Protein AF-0000000082406657 (afdb_homodimer)

pLDDT: mean 94.99, std 8.15, range [42.69, 98.94]

Foldseek 3Di:
DPDDDLLRLLLQLLLFCCQQPFLVRDAPVSSCVRSVHDPPCVCVSCVVHSLRSLLSSLVVLLVVLVVQLLVQLVPHALLSSLVSNLVVLVCVCVVVLLRGARSLVSQLVCCVPHVPSNVSSVVSLVSQLVSQLVSLVVVQFDSVLSNVLSVLSSVQQRVLSVVCSVVSHNVSSVVSSVVSSVVSPDVPGND/DPDDDLLRLLLQLLLFCCQQPFLVRDAPVSSCVRSVHDDPCVCVSCVVHSLRSLLSSLVVLLVVLVVQLLVQLVPHALLSSLVSNLVVLVCVCVVVLLRGARSLVSQLVCCVPHVPSNVSSVVSLVVQLVSQLVSVVVVPFDSVLSSVLSVLSSVQQNVLSVVCSVVSHNVSSVVSSVVSSVVSPDVPGND

Sequence (382 aa):
MAELSSRDRMIRSAVELISRNGVDATSFSDVIKHSGAPRGSIYHHFPGGKTELMVEAVRAAGAIITRRISSAAATGSTADVIEAVGDIWRLNLTRSDFAIGCPVIAGGLARASEPEVAEVSAEVMLGWQKLIESQLETAGYPAVQAKSMANLTITSVEGAVAVCQTTRSIEPLEQVIASLQGLSRSEAWSRMAELSSRDRMIRSAVELISRNGVDATSFSDVIKHSGAPRGSIYHHFPGGKTELMVEAVRAAGAIITRRISSAAATGSTADVIEAVGDIWRLNLTRSDFAIGCPVIAGGLARASEPEVAEVSAEVMLGWQKLIESQLETAGYPAVQAKSMANLTITSVEGAVAVCQTTRSIEPLEQVIASLQGLSRSEAWSR

Organism: Rhodococcus erythropolis (NCBI:txid1833)

Radius of gyration: 21.03 Å; Cα contacts (8 Å, |Δi|>4): 594; chains: 2; bounding box: 66×55×40 Å

Secondary structure (DSSP, 8-state):
--PPPHHHHHHHHHHHHHHHH-STT--HHHHHHHHTPPTTHHHHH-TT-HHHHHHHHHHHHHHHHHHHHHHHHHHS-HHHHHHHHHHHHHHHHHHTTS----HHHHHHTTTTT-HHHHHHHHHHHHHHHHHHHHHHHHTT--HHHHHHHHHHHHHHHHHHHHHHHHHT-SHHHHHHHHHHHHHHHSHHHH-/--PPPHHHHHHHHHHHHHHHH-STT--HHHHHHHHTPPTTHHHHH-TT-HHHHHHHHHHHHHHHHHHHHHHHHHHS-HHHHHHHHHHHHHHHHHHTTS----HHHHHHTTTTT-HHHHHHHHHHHHHHHHHHHHHHHHTT--HHHHHHHHHHHHHHHHHHHHHHHHHT-SHHHHHHHHHHHHHHHSHHHH-

Solvent-accessible surface area (backbone atoms only — not comparable to full-atom values): 18969 Å² total; per-residue (Å²): 124,83,75,73,50,66,63,53,37,36,34,52,30,39,32,54,41,22,16,50,59,23,47,85,70,49,48,71,67,55,26,36,66,67,41,65,44,63,85,74,49,62,55,72,72,26,75,74,37,68,62,48,47,49,36,50,15,34,50,53,53,42,48,56,53,47,49,49,43,50,58,28,47,75,77,45,50,72,49,43,25,51,48,47,56,46,52,54,48,53,50,50,27,61,75,48,73,32,51,45,54,57,37,38,60,27,27,10,70,29,35,93,85,35,49,68,31,7,52,51,22,24,51,44,54,52,47,51,37,50,52,45,19,50,51,34,37,74,74,59,21,52,66,71,44,14,48,45,50,22,47,43,51,54,18,25,50,54,11,11,49,54,49,16,34,27,58,65,40,67,58,53,40,54,44,41,48,51,50,52,38,52,47,68,71,32,63,80,47,56,104,126,84,75,72,50,67,62,52,36,35,34,54,30,38,32,54,42,21,17,50,58,23,48,87,70,49,48,70,67,55,26,36,66,68,40,66,45,64,85,73,48,63,54,72,72,26,74,74,37,69,63,47,46,49,36,50,14,33,51,53,54,42,48,55,53,48,48,49,44,49,57,28,48,74,77,44,51,72,50,42,26,52,48,48,56,46,51,53,50,53,49,51,27,61,76,49,72,33,50,46,54,58,38,39,59,28,27,11,71,28,36,92,84,34,50,68,31,8,50,51,22,24,52,46,54,52,47,52,35,50,52,45,18,53,49,35,36,74,72,60,22,50,68,71,44,14,48,43,51,22,47,42,51,54,17,25,50,54,11,11,49,53,48,16,34,25,58,66,41,68,58,53,41,53,44,41,49,51,50,52,40,53,47,68,73,31,63,82,48,56,103

Nearest PDB structures (foldseek):
  1sgm-assembly1_B  TM=8.520E-01  e=4.884E-08  Bacillus subtilis
  3on4-assembly2_H  TM=8.755E-01  e=5.634E-06  Legionella pneumophila subsp. pneumophila str. Philadelphia 1
  3e7q-assembly1_A  TM=6.936E-01  e=7.877E-05  Pseudomonas aeruginosa
  3ppb-assembly1_B  TM=5.981E-01  e=3.655E-04  Shewanella loihica PV-4
  5e57-assembly1_C-3  TM=5.012E-01  e=1.779E-03  Mycolicibacterium smegmatis MC2 155

InterPro domains:
  IPR001647 DNA-binding HTH domain, TetR-type [PF00440] (11-56)
  IPR001647 DNA-binding HTH domain, TetR-type [PS50977] (4-64)
  IPR009057 Homedomain-like superfamily [SSF46689] (6-70)
  IPR036271 Tetracyclin repressor-like, C-terminal domain superfamily [SSF48498] (77-180)
  IPR054156 Transcriptional regulator LmrA/YxaF-like, C-terminal domain [PF21993] (79-177)

Structure (mmCIF, N/CA/C/O backbone):
data_AF-0000000082406657-model_v1
#
loop_
_entity.id
_entity.type
_entity.pdbx_description
1 polymer 'TetR family transcriptional regulator'
#
loop_
_atom_site.group_PDB
_atom_site.id
_atom_site.type_symbol
_atom_site.label_atom_id
_atom_site.label_alt_id
_atom_site.label_comp_id
_atom_site.label_asym_id
_atom_site.label_entity_id
_atom_site.label_seq_id
_atom_site.pdbx_PDB_ins_code
_atom_site.Cartn_x
_atom_site.Cartn_y
_atom_site.Cartn_z
_atom_site.occupancy
_atom_site.B_iso_or_equiv
_atom_site.auth_seq_id
_atom_site.auth_comp_id
_atom_site.auth_asym_id
_atom_site.auth_atom_id
_atom_site.pdbx_PDB_model_num
ATOM 1 N N . MET A 1 1 ? 33.875 1.024 13.586 1 42.69 1 MET A N 1
ATOM 2 C CA . MET A 1 1 ? 32.938 1.203 12.508 1 42.69 1 MET A CA 1
ATOM 3 C C . MET A 1 1 ? 32.719 2.682 12.188 1 42.69 1 MET A C 1
ATOM 5 O O . MET A 1 1 ? 32.531 3.494 13.094 1 42.69 1 MET A O 1
ATOM 9 N N . ALA A 1 2 ? 33.281 3.191 11.227 1 57.72 2 ALA A N 1
ATOM 10 C CA . ALA A 1 2 ? 33.344 4.625 10.953 1 57.72 2 ALA A CA 1
ATOM 11 C C . ALA A 1 2 ? 32 5.293 11.211 1 57.72 2 ALA A C 1
ATOM 13 O O . ALA A 1 2 ? 30.953 4.723 10.914 1 57.72 2 ALA A O 1
ATOM 14 N N . GLU A 1 3 ? 32 6.16 12.164 1 79.88 3 GLU A N 1
ATOM 15 C CA . GLU A 1 3 ? 30.812 6.918 12.523 1 79.88 3 GLU A CA 1
ATOM 16 C C . GLU A 1 3 ? 30.156 7.531 11.289 1 79.88 3 GLU A C 1
ATOM 18 O O . GLU A 1 3 ? 30.844 8.008 10.383 1 79.88 3 GLU A O 1
ATOM 23 N N . LEU A 1 4 ? 28.875 7.297 11.102 1 83 4 LEU A N 1
ATOM 24 C CA . LEU A 1 4 ? 28.156 7.895 9.977 1 83 4 LEU A CA 1
ATOM 25 C C . LEU A 1 4 ? 28.312 9.414 9.984 1 83 4 LEU A C 1
ATOM 27 O O . LEU A 1 4 ? 28.312 10.039 11.047 1 83 4 LEU A O 1
ATOM 31 N N . SER A 1 5 ? 28.594 9.969 8.852 1 90 5 SER A N 1
ATOM 32 C CA . SER A 1 5 ? 28.594 11.43 8.742 1 90 5 SER A CA 1
ATOM 33 C C . SER A 1 5 ? 27.25 12.016 9.148 1 90 5 SER A C 1
ATOM 35 O O . SER A 1 5 ? 26.234 11.312 9.188 1 90 5 SER A O 1
ATOM 37 N N . SER A 1 6 ? 27.219 13.297 9.516 1 91.19 6 SER A N 1
ATOM 38 C CA . SER A 1 6 ? 25.984 13.984 9.852 1 91.19 6 SER A CA 1
ATOM 39 C C . SER A 1 6 ? 24.969 13.891 8.711 1 91.19 6 SER A C 1
ATOM 41 O O . SER A 1 6 ? 23.781 13.68 8.945 1 91.19 6 SER A O 1
ATOM 43 N N . ARG A 1 7 ? 25.469 14 7.551 1 95.06 7 ARG A N 1
ATOM 44 C CA . ARG A 1 7 ? 24.609 13.914 6.375 1 95.06 7 ARG A CA 1
ATOM 45 C C . ARG A 1 7 ? 23.969 12.531 6.273 1 95.06 7 ARG A C 1
ATOM 47 O O . ARG A 1 7 ? 22.75 12.43 6.039 1 95.06 7 ARG A O 1
ATOM 54 N N . ASP A 1 8 ? 24.734 11.516 6.504 1 95.62 8 ASP A N 1
ATOM 55 C CA . ASP A 1 8 ? 24.234 10.148 6.402 1 95.62 8 ASP A CA 1
ATOM 56 C C . ASP A 1 8 ? 23.25 9.844 7.527 1 95.62 8 ASP A C 1
ATOM 58 O O . ASP A 1 8 ? 22.266 9.133 7.32 1 95.62 8 ASP A O 1
ATOM 62 N N . ARG A 1 9 ? 23.5 10.352 8.656 1 95.88 9 ARG A N 1
ATOM 63 C CA . ARG A 1 9 ? 22.578 10.172 9.773 1 95.88 9 ARG A CA 1
ATOM 64 C C . ARG A 1 9 ? 21.219 10.812 9.477 1 95.88 9 ARG A C 1
ATOM 66 O O . ARG A 1 9 ? 20.188 10.25 9.812 1 95.88 9 ARG A O 1
ATOM 73 N N . MET A 1 10 ? 21.297 11.969 8.844 1 97.38 10 MET A N 1
ATOM 74 C CA . MET A 1 10 ? 20.062 12.656 8.492 1 97.38 10 MET A CA 1
ATOM 75 C C . MET A 1 10 ? 19.281 11.875 7.43 1 97.38 10 MET A C 1
ATOM 77 O O . MET A 1 10 ? 18.062 11.766 7.508 1 97.38 10 MET A O 1
ATOM 81 N N . ILE A 1 11 ? 20.016 11.305 6.48 1 98.25 11 ILE A N 1
ATOM 82 C CA . ILE A 1 11 ? 19.359 10.516 5.434 1 98.25 11 ILE A CA 1
ATOM 83 C C . ILE A 1 11 ? 18.734 9.266 6.047 1 98.25 11 ILE A C 1
ATOM 85 O O . ILE A 1 11 ? 17.578 8.938 5.75 1 98.25 11 ILE A O 1
ATOM 89 N N . ARG A 1 12 ? 19.438 8.609 6.906 1 97.94 12 ARG A N 1
ATOM 90 C CA . ARG A 1 12 ? 18.906 7.422 7.574 1 97.94 12 ARG A CA 1
ATOM 91 C C . ARG A 1 12 ? 17.672 7.758 8.398 1 97.94 12 ARG A C 1
ATOM 93 O O . ARG A 1 12 ? 16.703 6.996 8.414 1 97.94 12 ARG A O 1
ATOM 100 N N . SER A 1 13 ? 17.75 8.859 9.117 1 98.25 13 SER A N 1
ATOM 101 C CA . SER A 1 13 ? 16.609 9.32 9.898 1 98.25 13 SER A CA 1
ATOM 102 C C . SER A 1 13 ? 15.414 9.633 9 1 98.25 13 SER A C 1
ATOM 104 O O . SER A 1 13 ? 14.273 9.289 9.336 1 98.25 13 SER A O 1
ATOM 106 N N . ALA A 1 14 ? 15.703 10.297 7.879 1 98.75 14 ALA A N 1
ATOM 107 C CA . ALA A 1 14 ? 14.633 10.625 6.934 1 98.75 14 ALA A CA 1
ATOM 108 C C . ALA A 1 14 ? 13.977 9.359 6.398 1 98.75 14 ALA A C 1
ATOM 110 O O . ALA A 1 14 ? 12.75 9.289 6.273 1 98.75 14 ALA A O 1
ATOM 111 N N . VAL A 1 15 ? 14.742 8.352 6.09 1 98.81 15 VAL A N 1
ATOM 112 C CA . VAL A 1 15 ? 14.219 7.078 5.613 1 98.81 15 VAL A CA 1
ATOM 113 C C . VAL A 1 15 ? 13.242 6.504 6.641 1 98.81 15 VAL A C 1
ATOM 115 O O . VAL A 1 15 ? 12.133 6.102 6.293 1 98.81 15 VAL A O 1
ATOM 118 N N . GLU A 1 16 ? 13.656 6.457 7.852 1 98.44 16 GLU A N 1
ATOM 119 C CA . GLU A 1 16 ? 12.805 5.902 8.898 1 98.44 16 GLU A CA 1
ATOM 120 C C . GLU A 1 16 ? 11.523 6.715 9.062 1 98.44 16 GLU A C 1
ATOM 122 O O . GLU A 1 16 ? 10.43 6.148 9.18 1 98.44 16 GLU A O 1
ATOM 127 N N . LEU A 1 17 ? 11.695 8.039 9.039 1 98.62 17 LEU A N 1
ATOM 128 C CA . LEU A 1 17 ? 10.555 8.914 9.289 1 98.62 17 LEU A CA 1
ATOM 129 C C . LEU A 1 17 ? 9.555 8.836 8.141 1 98.62 17 LEU A C 1
ATOM 131 O O . LEU A 1 17 ? 8.336 8.812 8.367 1 98.62 17 LEU A O 1
ATOM 135 N N . ILE A 1 18 ? 10.039 8.797 6.875 1 98.69 18 ILE A N 1
ATOM 136 C CA . ILE A 1 18 ? 9.086 8.742 5.77 1 98.69 18 ILE A CA 1
ATOM 137 C C . ILE A 1 18 ? 8.453 7.359 5.703 1 98.69 18 ILE A C 1
ATOM 139 O O . ILE A 1 18 ? 7.316 7.207 5.238 1 98.69 18 ILE A O 1
ATOM 143 N N . SER A 1 19 ? 9.102 6.301 6.184 1 98.56 19 S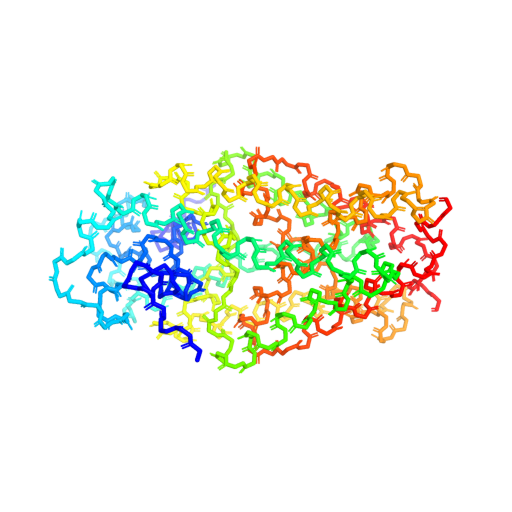ER A N 1
ATOM 144 C CA . SER A 1 19 ? 8.539 4.957 6.262 1 98.56 19 SER A CA 1
ATOM 145 C C . SER A 1 19 ? 7.395 4.898 7.266 1 98.56 19 SER A C 1
ATOM 147 O O . SER A 1 19 ? 6.461 4.105 7.105 1 98.56 19 SER A O 1
ATOM 149 N N . ARG A 1 20 ? 7.469 5.719 8.258 1 97.94 20 ARG A N 1
ATOM 150 C CA . ARG A 1 20 ? 6.5 5.707 9.352 1 97.94 20 ARG A CA 1
ATOM 151 C C . ARG A 1 20 ? 5.371 6.699 9.086 1 97.94 20 ARG A C 1
ATOM 153 O O . ARG A 1 20 ? 4.195 6.383 9.289 1 97.94 20 ARG A O 1
ATOM 160 N N . ASN A 1 21 ? 5.785 7.91 8.57 1 97.38 21 ASN A N 1
ATOM 161 C CA . ASN A 1 21 ? 4.852 9.031 8.594 1 97.38 21 ASN A CA 1
ATOM 162 C C . ASN A 1 21 ? 4.504 9.5 7.18 1 97.38 21 ASN A C 1
ATOM 164 O O . ASN A 1 21 ? 3.541 10.242 6.988 1 97.38 21 ASN A O 1
ATOM 168 N N . GLY A 1 22 ? 5.246 9 6.176 1 97.94 22 GLY A N 1
ATOM 169 C CA . GLY A 1 22 ? 5.113 9.539 4.832 1 97.94 22 GLY A CA 1
ATOM 170 C C . GLY A 1 22 ? 5.93 10.797 4.609 1 97.94 22 GLY A C 1
ATOM 171 O O . GLY A 1 22 ? 6.398 11.414 5.566 1 97.94 22 GLY A O 1
ATOM 172 N N . VAL A 1 23 ? 6.078 11.219 3.424 1 98.62 23 VAL A N 1
ATOM 173 C CA . VAL A 1 23 ? 6.934 12.328 3.018 1 98.62 23 VAL A CA 1
ATOM 174 C C . VAL A 1 23 ? 6.328 13.648 3.496 1 98.62 23 VAL A C 1
ATOM 176 O O . VAL A 1 23 ? 7.031 14.484 4.07 1 98.62 23 VAL A O 1
ATOM 179 N N . ASP A 1 24 ? 5.082 13.828 3.299 1 97.25 24 ASP A N 1
ATOM 180 C CA . ASP A 1 24 ? 4.43 15.102 3.609 1 97.25 24 ASP A CA 1
ATOM 181 C C . ASP A 1 24 ? 4.477 15.391 5.109 1 97.25 24 ASP A C 1
ATOM 183 O O . ASP A 1 24 ? 4.621 16.547 5.52 1 97.25 24 ASP A O 1
ATOM 187 N N . ALA A 1 25 ? 4.457 14.375 5.883 1 96.94 25 ALA A N 1
ATOM 188 C CA . ALA A 1 25 ? 4.379 14.539 7.332 1 96.94 25 ALA A CA 1
ATOM 189 C C . ALA A 1 25 ? 5.773 14.594 7.953 1 96.94 25 ALA A C 1
ATOM 191 O O . ALA A 1 25 ? 5.91 14.672 9.18 1 96.94 25 ALA A O 1
ATOM 192 N N . THR A 1 26 ? 6.812 14.539 7.199 1 98.12 26 THR A N 1
ATOM 193 C CA . THR A 1 26 ? 8.18 14.57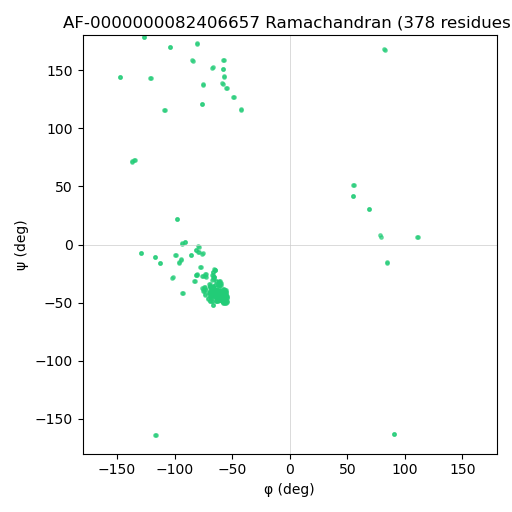 7.695 1 98.12 26 THR A CA 1
ATOM 194 C C . THR A 1 26 ? 8.852 15.898 7.355 1 98.12 26 THR A C 1
ATOM 196 O O . THR A 1 26 ? 9.047 16.219 6.18 1 98.12 26 THR A O 1
ATOM 199 N N . SER A 1 27 ? 9.219 16.688 8.375 1 96.88 27 SER A N 1
ATOM 200 C CA . SER A 1 27 ? 9.852 17.984 8.188 1 96.88 27 SER A CA 1
ATOM 201 C C . SER A 1 27 ? 11.344 17.922 8.477 1 96.88 27 SER A C 1
ATOM 203 O O . SER A 1 27 ? 11.836 16.922 9.016 1 96.88 27 SER A O 1
ATOM 205 N N . PHE A 1 28 ? 12.016 19.016 8.125 1 96.25 28 PHE A N 1
ATOM 206 C CA . PHE A 1 28 ? 13.422 19.156 8.492 1 96.25 28 PHE A CA 1
ATOM 207 C C . PHE A 1 28 ? 13.594 19.094 10 1 96.25 28 PHE A C 1
ATOM 209 O O . PHE A 1 28 ? 14.523 18.438 10.492 1 96.25 28 PHE A O 1
ATOM 216 N N . SER A 1 29 ? 12.719 19.75 10.68 1 95.62 29 SER A N 1
ATOM 217 C CA . SER A 1 29 ? 12.781 19.75 12.141 1 95.62 29 SER A CA 1
ATOM 218 C C . SER A 1 29 ? 12.648 18.328 12.695 1 95.62 29 SER A C 1
ATOM 220 O O . SER A 1 29 ? 13.344 17.969 13.648 1 95.62 29 SER A O 1
ATOM 222 N N . ASP A 1 30 ? 11.781 17.516 12.125 1 97.06 30 ASP A N 1
ATOM 223 C CA . ASP A 1 30 ? 11.617 16.125 12.539 1 97.06 30 ASP A CA 1
ATOM 224 C C . ASP A 1 30 ? 12.914 15.344 12.359 1 97.06 30 ASP A C 1
ATOM 226 O O . ASP A 1 30 ? 13.312 14.578 13.234 1 97.06 30 ASP A O 1
ATOM 230 N N . VAL A 1 31 ? 13.555 15.555 11.195 1 98 31 VAL A N 1
ATOM 231 C CA . VAL A 1 31 ? 14.766 14.812 10.859 1 98 31 VAL A CA 1
ATOM 232 C C . VAL A 1 31 ? 15.906 15.234 11.781 1 98 31 VAL A C 1
ATOM 234 O O . VAL A 1 31 ? 16.672 14.391 12.25 1 98 31 VAL A O 1
ATOM 237 N N . ILE A 1 32 ? 15.961 16.484 12.055 1 95.62 32 ILE A N 1
ATOM 238 C CA . ILE A 1 32 ? 17 16.984 12.945 1 95.62 32 ILE A CA 1
ATOM 239 C C . ILE A 1 32 ? 16.812 16.391 14.336 1 95.62 32 ILE A C 1
ATOM 241 O O . ILE A 1 32 ? 17.766 15.883 14.93 1 95.62 32 ILE A O 1
ATOM 245 N N . LYS A 1 33 ? 15.633 16.453 14.812 1 96.19 33 LYS A N 1
ATOM 246 C CA . LYS A 1 33 ? 15.328 15.922 16.141 1 96.19 33 LYS A CA 1
ATOM 247 C C . LYS A 1 33 ? 15.617 14.422 16.203 1 96.19 33 LYS A C 1
ATOM 249 O O . LYS A 1 33 ? 16.219 13.938 17.156 1 96.19 33 LYS A O 1
ATOM 254 N N . HIS A 1 34 ? 15.289 13.75 15.188 1 97.06 34 HIS A N 1
ATOM 255 C CA . HIS A 1 34 ? 15.414 12.297 15.156 1 97.06 34 HIS A CA 1
ATOM 256 C C . HIS A 1 34 ? 16.875 11.875 14.977 1 97.06 34 HIS A C 1
ATOM 258 O O . HIS A 1 34 ? 17.297 10.883 15.555 1 97.06 34 HIS A O 1
ATOM 264 N N . SER A 1 35 ? 17.609 12.609 14.172 1 95.94 35 SER A N 1
ATOM 265 C CA . SER A 1 35 ? 18.969 12.219 13.812 1 95.94 35 SER A CA 1
ATOM 266 C C . SER A 1 35 ? 19.953 12.609 14.898 1 95.94 35 SER A C 1
ATOM 268 O O . SER A 1 35 ? 21.078 12.109 14.93 1 95.94 35 SER A O 1
ATOM 270 N N . GLY A 1 36 ? 19.625 13.609 15.641 1 93.75 36 GLY A N 1
ATOM 271 C CA . GLY A 1 36 ? 20.562 14.156 16.609 1 93.75 36 GLY A CA 1
ATOM 272 C C . GLY A 1 36 ? 21.609 15.055 15.992 1 93.75 36 GLY A C 1
ATOM 273 O O . GLY A 1 36 ? 22.609 15.391 16.641 1 93.75 36 GLY A O 1
ATOM 274 N N . ALA A 1 37 ? 21.5 15.367 14.805 1 90.44 37 ALA A N 1
ATOM 275 C CA . ALA A 1 37 ? 22.422 16.281 14.133 1 90.44 37 ALA A CA 1
ATOM 276 C C . ALA A 1 37 ? 22.281 17.703 14.695 1 90.44 37 ALA A C 1
ATOM 278 O O . ALA A 1 37 ? 21.25 18.062 15.25 1 90.44 37 ALA A O 1
ATOM 279 N N . PRO A 1 38 ? 23.422 18.438 14.594 1 87.81 38 PRO A N 1
ATOM 280 C CA . PRO A 1 38 ? 23.328 19.812 15.07 1 87.81 38 PRO A CA 1
ATOM 281 C C . PRO A 1 38 ? 22.234 20.609 14.375 1 87.81 38 PRO A C 1
ATOM 283 O O . PRO A 1 38 ? 22.016 20.453 13.172 1 87.81 38 PRO A O 1
ATOM 286 N N . ARG A 1 39 ? 21.703 21.422 15.234 1 85.12 39 ARG A N 1
ATOM 287 C CA . ARG A 1 39 ? 20.641 22.281 14.719 1 85.12 39 ARG A CA 1
ATOM 288 C C . ARG A 1 39 ? 21.141 23.125 13.555 1 85.12 39 ARG A C 1
ATOM 290 O O . ARG A 1 39 ? 22.234 23.688 13.609 1 85.12 39 ARG A O 1
ATOM 297 N N . GLY A 1 40 ? 20.531 23.328 12.57 1 85 40 GLY A N 1
ATOM 298 C CA . GLY A 1 40 ? 20.844 24.172 11.422 1 85 40 GLY A CA 1
ATOM 299 C C . GLY A 1 40 ? 21.719 23.484 10.398 1 85 40 GLY A C 1
ATOM 300 O O . GLY A 1 40 ? 21.844 23.953 9.266 1 85 40 GLY A O 1
ATOM 301 N N . SER A 1 41 ? 22.312 22.438 10.727 1 89 41 SER A N 1
ATOM 302 C CA . SER A 1 41 ? 23.266 21.766 9.836 1 89 41 SER A CA 1
ATOM 303 C C . SER A 1 41 ? 22.547 21.203 8.609 1 89 41 SER A C 1
ATOM 305 O O . SER A 1 41 ? 23.172 21.031 7.559 1 89 41 SER A O 1
ATOM 307 N N . ILE A 1 42 ? 21.266 20.953 8.711 1 90.88 42 ILE A N 1
ATOM 308 C CA . ILE A 1 42 ? 20.516 20.281 7.648 1 90.88 42 ILE A CA 1
ATOM 309 C C . ILE A 1 42 ? 20.469 21.172 6.41 1 90.88 42 ILE A C 1
ATOM 311 O O . ILE A 1 42 ? 20.516 20.688 5.281 1 90.88 42 ILE A O 1
ATOM 315 N N . TYR A 1 43 ? 20.547 22.5 6.594 1 90.56 43 TYR A N 1
ATOM 316 C CA . TYR A 1 43 ? 20.484 23.438 5.477 1 90.56 43 TYR A CA 1
ATOM 317 C C . TYR A 1 43 ? 21.812 23.453 4.711 1 90.56 43 TYR A C 1
ATOM 319 O O . TYR A 1 43 ? 21.844 23.766 3.518 1 90.56 43 TYR A O 1
ATOM 327 N N . HIS A 1 44 ? 22.812 23.125 5.441 1 93.88 44 HIS A N 1
ATOM 328 C CA . HIS A 1 44 ? 24.125 23.016 4.805 1 93.88 44 HIS A CA 1
ATOM 329 C C . HIS A 1 44 ? 24.219 21.734 3.977 1 93.88 44 HIS A C 1
ATOM 331 O O . HIS A 1 44 ? 24.734 21.766 2.855 1 93.88 44 HIS A O 1
ATOM 337 N N . HIS A 1 45 ? 23.703 20.734 4.488 1 95.75 45 HIS A N 1
ATOM 338 C CA . HIS A 1 45 ? 23.828 19.422 3.852 1 95.75 45 HIS A CA 1
ATOM 339 C C . HIS A 1 45 ? 22.828 19.266 2.711 1 95.75 45 HIS A C 1
ATOM 341 O O . HIS A 1 45 ? 23.062 18.516 1.768 1 95.75 45 HIS A O 1
ATOM 347 N N . PHE A 1 46 ? 21.703 20 2.775 1 97.75 46 PHE A N 1
ATOM 348 C CA . PHE A 1 46 ? 20.641 19.922 1.78 1 97.75 46 PHE A CA 1
ATOM 349 C C . PHE A 1 46 ? 20.172 21.312 1.37 1 97.75 46 PHE A C 1
ATOM 351 O O . PHE A 1 46 ? 19.047 21.688 1.652 1 97.75 46 PHE A O 1
ATOM 358 N N . PRO A 1 47 ? 21.031 21.953 0.618 1 96.44 47 PRO A N 1
ATOM 359 C CA . PRO A 1 47 ? 20.703 23.312 0.213 1 96.44 47 PRO A CA 1
ATOM 360 C C . PRO A 1 47 ? 19.469 23.391 -0.695 1 96.44 47 PRO A C 1
ATOM 362 O O . PRO A 1 47 ? 18.828 24.438 -0.786 1 96.44 47 PRO A O 1
ATOM 365 N N . GLY A 1 48 ? 19.141 22.25 -1.351 1 96.75 48 GLY A N 1
ATOM 366 C CA . GLY A 1 48 ? 17.969 22.188 -2.197 1 96.75 48 GLY A CA 1
ATOM 367 C C . GLY A 1 48 ? 16.672 22 -1.413 1 96.75 48 GLY A C 1
ATOM 368 O O . GLY A 1 48 ? 15.594 21.922 -1.998 1 96.75 48 GLY A O 1
ATOM 369 N N . GLY A 1 49 ? 16.828 21.891 -0.063 1 96.56 49 GLY A N 1
ATOM 370 C CA . GLY A 1 49 ? 15.648 21.875 0.788 1 96.56 49 GLY A CA 1
ATOM 371 C C . GLY A 1 49 ? 15.117 20.469 1.033 1 96.56 49 GLY A C 1
ATOM 372 O O . GLY A 1 49 ? 15.836 19.484 0.851 1 96.56 49 GLY A O 1
ATOM 373 N N . LYS A 1 50 ? 13.883 20.438 1.491 1 97.31 50 LYS A N 1
ATOM 374 C CA . LYS A 1 50 ? 13.211 19.188 1.853 1 97.31 50 LYS A CA 1
ATOM 375 C C . LYS A 1 50 ? 13.203 18.203 0.684 1 97.31 50 LYS A C 1
ATOM 377 O O . LYS A 1 50 ? 13.43 17.016 0.869 1 97.31 50 LYS A O 1
ATOM 382 N N . THR A 1 51 ? 12.922 18.703 -0.533 1 98.44 51 THR A N 1
ATOM 383 C CA . THR A 1 51 ? 12.859 17.844 -1.713 1 98.44 51 THR A CA 1
ATOM 384 C C . THR A 1 51 ? 14.172 17.078 -1.891 1 98.44 51 THR A C 1
ATOM 386 O O . THR A 1 51 ? 14.156 15.867 -2.096 1 98.44 51 THR A O 1
ATOM 389 N N . GLU A 1 52 ? 15.219 17.766 -1.793 1 98.69 52 GLU A N 1
ATOM 390 C CA . GLU A 1 52 ? 16.531 17.125 -1.946 1 98.69 52 GLU A CA 1
ATOM 391 C C . GLU A 1 52 ? 16.734 16.047 -0.9 1 98.69 52 GLU A C 1
ATOM 393 O O . GLU A 1 52 ? 17.203 14.945 -1.223 1 98.69 52 GLU A O 1
ATOM 398 N N . LEU A 1 53 ? 16.453 16.344 0.349 1 98.56 53 LEU A N 1
ATOM 399 C CA . LEU A 1 53 ? 16.594 15.359 1.424 1 98.56 53 LEU A CA 1
ATOM 400 C C . LEU A 1 53 ? 15.719 14.141 1.174 1 98.56 53 LEU A C 1
ATOM 402 O O . LEU A 1 53 ? 16.172 13.008 1.319 1 98.56 53 LEU A O 1
ATOM 406 N N . MET A 1 54 ? 14.492 14.344 0.767 1 98.88 54 MET A N 1
ATOM 407 C CA . MET A 1 54 ? 13.547 13.25 0.544 1 98.88 54 MET A CA 1
ATOM 408 C C . MET A 1 54 ? 13.977 12.398 -0.647 1 98.88 54 MET A C 1
ATOM 410 O O . MET A 1 54 ? 13.852 11.18 -0.619 1 98.88 54 MET A O 1
ATOM 414 N N . VAL A 1 55 ? 14.414 13.047 -1.671 1 98.88 55 VAL A N 1
ATOM 415 C CA . VAL A 1 55 ? 14.938 12.328 -2.826 1 98.88 55 VAL A CA 1
ATOM 416 C C . VAL A 1 55 ? 16.078 11.414 -2.393 1 98.88 55 VAL A C 1
ATOM 418 O O . VAL A 1 55 ? 16.109 10.227 -2.732 1 98.88 55 VAL A O 1
ATOM 421 N N . GLU A 1 56 ? 16.969 11.938 -1.635 1 98.81 56 GLU A N 1
ATOM 422 C CA . GLU A 1 56 ? 18.109 11.156 -1.17 1 98.81 56 GLU A CA 1
ATOM 423 C C . GLU A 1 56 ? 17.672 10.016 -0.257 1 98.81 56 GLU A C 1
ATOM 425 O O . GLU A 1 56 ? 18.25 8.922 -0.29 1 98.81 56 GLU A O 1
ATOM 430 N N . ALA A 1 57 ? 16.734 10.281 0.551 1 98.88 57 ALA A N 1
ATOM 431 C CA . ALA A 1 57 ? 16.203 9.25 1.44 1 98.88 57 ALA A CA 1
ATOM 432 C C . ALA A 1 57 ? 15.594 8.094 0.646 1 98.88 57 ALA A C 1
ATOM 434 O O . ALA A 1 57 ? 15.891 6.926 0.913 1 98.88 57 ALA A O 1
ATOM 435 N N . VAL A 1 58 ? 14.797 8.414 -0.374 1 98.94 58 VAL A N 1
ATOM 436 C CA . VAL A 1 58 ? 14.156 7.395 -1.198 1 98.94 58 VAL A CA 1
ATOM 437 C C . VAL A 1 58 ? 15.219 6.609 -1.967 1 98.94 58 VAL A C 1
ATOM 439 O O . VAL A 1 58 ? 15.164 5.379 -2.035 1 98.94 58 VAL A O 1
ATOM 442 N N . ARG A 1 59 ? 16.188 7.312 -2.496 1 98.88 59 ARG A N 1
ATOM 443 C CA . ARG A 1 59 ? 17.266 6.648 -3.223 1 98.88 59 ARG A CA 1
ATOM 444 C C . ARG A 1 59 ? 18.031 5.707 -2.311 1 98.88 59 ARG A C 1
ATOM 446 O O . ARG A 1 59 ? 18.359 4.586 -2.701 1 98.88 59 ARG A O 1
ATOM 453 N N . ALA A 1 60 ? 18.344 6.191 -1.144 1 98.75 60 ALA A N 1
ATOM 454 C CA . ALA A 1 60 ? 19.109 5.387 -0.193 1 98.75 60 ALA A CA 1
ATOM 455 C C . ALA A 1 60 ? 18.344 4.137 0.211 1 98.75 60 ALA A C 1
ATOM 457 O O . ALA A 1 60 ? 18.891 3.033 0.229 1 98.75 60 ALA A O 1
ATOM 458 N N . ALA A 1 61 ? 17.094 4.293 0.516 1 98.56 61 ALA A N 1
ATOM 459 C CA . ALA A 1 61 ? 16.25 3.158 0.869 1 98.56 61 ALA A CA 1
ATOM 460 C C . ALA A 1 61 ? 16.125 2.18 -0.296 1 98.56 61 ALA A C 1
ATOM 462 O O . ALA A 1 61 ? 16.25 0.968 -0.113 1 98.56 61 ALA A O 1
ATOM 463 N N . GLY A 1 62 ? 15.852 2.734 -1.496 1 98.62 62 GLY A N 1
ATOM 464 C CA . GLY A 1 62 ? 15.766 1.911 -2.691 1 98.62 62 GLY A CA 1
ATOM 465 C C . GLY A 1 62 ? 17.031 1.119 -2.961 1 98.62 62 GLY A C 1
ATOM 466 O O . GLY A 1 62 ? 16.969 -0.042 -3.369 1 98.62 62 GLY A O 1
ATOM 467 N N . ALA A 1 63 ? 18.141 1.732 -2.705 1 98.25 63 ALA A N 1
ATOM 468 C CA . ALA A 1 63 ? 19.422 1.096 -2.957 1 98.25 63 ALA A CA 1
ATOM 469 C C . ALA A 1 63 ? 19.641 -0.101 -2.035 1 98.25 63 ALA A C 1
ATOM 471 O O . ALA A 1 63 ? 20.234 -1.102 -2.432 1 98.25 63 ALA A O 1
ATOM 472 N N . ILE A 1 64 ? 19.203 -0.025 -0.83 1 96.81 64 ILE A N 1
ATOM 473 C CA . ILE A 1 64 ? 19.312 -1.124 0.123 1 96.81 64 ILE A CA 1
ATOM 474 C C . ILE A 1 64 ? 18.531 -2.334 -0.389 1 96.81 64 ILE A C 1
ATOM 476 O O . ILE A 1 64 ? 19.062 -3.451 -0.412 1 96.81 64 ILE A O 1
ATOM 480 N N . ILE A 1 65 ? 17.344 -2.117 -0.815 1 97 65 ILE A N 1
ATOM 481 C CA . ILE A 1 65 ? 16.484 -3.188 -1.312 1 97 65 ILE A CA 1
ATOM 482 C C . ILE A 1 65 ? 17.047 -3.73 -2.623 1 97 65 ILE A C 1
ATOM 484 O O . ILE A 1 65 ? 17.109 -4.945 -2.82 1 97 65 ILE A O 1
ATOM 488 N N . THR A 1 66 ? 17.469 -2.816 -3.506 1 98.06 66 THR A N 1
ATOM 489 C CA . THR A 1 66 ? 18.078 -3.203 -4.773 1 98.06 66 THR A CA 1
ATOM 490 C C . THR A 1 66 ? 19.266 -4.133 -4.535 1 98.06 66 THR A C 1
ATOM 492 O O . THR A 1 66 ? 19.406 -5.164 -5.199 1 98.06 66 THR A O 1
ATOM 495 N N . ARG A 1 67 ? 20.078 -3.809 -3.592 1 97.44 67 ARG A N 1
ATOM 496 C CA . ARG A 1 67 ? 21.266 -4.605 -3.301 1 97.44 67 ARG A CA 1
ATOM 497 C C . ARG A 1 67 ? 20.891 -5.992 -2.795 1 97.44 67 ARG A C 1
ATOM 499 O O . ARG A 1 67 ? 21.516 -6.984 -3.156 1 97.44 67 ARG A O 1
ATOM 506 N N . ARG A 1 68 ? 19.906 -6.039 -1.979 1 96.12 68 ARG A N 1
ATOM 507 C CA . ARG A 1 68 ? 19.469 -7.324 -1.444 1 96.12 68 ARG A CA 1
ATOM 508 C C . ARG A 1 68 ? 18.938 -8.219 -2.553 1 96.12 68 ARG A C 1
ATOM 510 O O . ARG A 1 68 ? 19.25 -9.414 -2.607 1 96.12 68 ARG A O 1
ATOM 517 N N . ILE A 1 69 ? 18.109 -7.672 -3.475 1 96.06 69 ILE A N 1
ATOM 518 C CA . ILE A 1 69 ? 17.547 -8.414 -4.602 1 96.06 69 ILE A CA 1
ATOM 519 C C . ILE A 1 69 ? 18.672 -8.875 -5.52 1 96.06 69 ILE A C 1
ATOM 521 O O . ILE A 1 69 ? 18.734 -10.047 -5.898 1 96.06 69 ILE A O 1
ATOM 525 N N . SER A 1 70 ? 19.609 -7.945 -5.785 1 96.56 70 SER A N 1
ATOM 526 C CA . SER A 1 70 ? 20.703 -8.242 -6.703 1 96.56 70 SER A CA 1
ATOM 527 C C . SER A 1 70 ? 21.609 -9.344 -6.152 1 96.56 70 SER A C 1
ATOM 529 O O . SER A 1 70 ? 22.031 -10.234 -6.891 1 96.56 70 SER A O 1
ATOM 531 N N . SER A 1 71 ? 21.891 -9.25 -4.875 1 96.56 71 SER A N 1
ATOM 532 C CA . SER A 1 71 ? 22.75 -10.25 -4.242 1 96.56 71 SER A CA 1
ATOM 533 C C . SER A 1 71 ? 22.109 -11.633 -4.27 1 96.56 71 SER A C 1
ATOM 535 O O . SER A 1 71 ? 22.766 -12.625 -4.574 1 96.56 71 SER A O 1
ATOM 537 N N . ALA A 1 72 ? 20.844 -11.719 -3.979 1 95.38 72 ALA A N 1
ATOM 538 C CA . ALA A 1 72 ? 20.125 -12.984 -4.008 1 95.38 72 ALA A CA 1
ATOM 539 C C . ALA A 1 72 ? 20.031 -13.523 -5.43 1 95.38 72 ALA A C 1
ATOM 541 O O . ALA A 1 72 ? 20.125 -14.734 -5.652 1 95.38 72 ALA A O 1
ATOM 542 N N . ALA A 1 73 ? 19.844 -12.648 -6.406 1 92.38 73 ALA A N 1
ATOM 543 C CA . ALA A 1 73 ? 19.688 -13.031 -7.809 1 92.38 73 ALA A CA 1
ATOM 544 C C . ALA A 1 73 ? 21 -13.562 -8.383 1 92.38 73 ALA A C 1
ATOM 546 O O . ALA A 1 73 ? 20.984 -14.422 -9.266 1 92.38 73 ALA A O 1
ATOM 547 N N . ALA A 1 74 ? 22.109 -13.055 -7.957 1 90.88 74 ALA A N 1
ATOM 548 C CA . ALA A 1 74 ? 23.438 -13.406 -8.484 1 90.88 74 ALA A CA 1
ATOM 549 C C . ALA A 1 74 ? 23.781 -14.859 -8.172 1 90.88 74 ALA A C 1
ATOM 551 O O . ALA A 1 74 ? 24.453 -15.523 -8.961 1 90.88 74 ALA A O 1
ATOM 552 N N . THR A 1 75 ? 23.234 -15.375 -7.098 1 86.44 75 THR A N 1
ATOM 553 C CA . THR A 1 75 ? 23.734 -16.672 -6.668 1 86.44 75 THR A CA 1
ATOM 554 C C . THR A 1 75 ? 22.594 -17.656 -6.441 1 86.44 75 THR A C 1
ATOM 556 O O . THR A 1 75 ? 22.812 -18.828 -6.148 1 86.44 75 THR A O 1
ATOM 559 N N . GLY A 1 76 ? 21.422 -17.141 -6.512 1 90.25 76 GLY A N 1
ATOM 560 C CA . GLY A 1 76 ? 20.328 -18 -6.051 1 90.25 76 GLY A CA 1
ATOM 561 C C . GLY A 1 76 ? 19.219 -18.156 -7.078 1 90.25 76 GLY A C 1
ATOM 562 O O . GLY A 1 76 ? 19.328 -17.656 -8.203 1 90.25 76 GLY A O 1
ATOM 563 N N . SER A 1 77 ? 18.219 -18.938 -6.727 1 92.88 77 SER A N 1
ATOM 564 C CA . SER A 1 77 ? 17.016 -19.172 -7.516 1 92.88 77 SER A CA 1
ATOM 565 C C . SER A 1 77 ? 16.016 -18.031 -7.348 1 92.88 77 SER A C 1
ATOM 567 O O . SER A 1 77 ? 16.219 -17.125 -6.543 1 92.88 77 SER A O 1
ATOM 569 N N . THR A 1 78 ? 14.992 -18.125 -8.133 1 92.25 78 THR A N 1
ATOM 570 C CA . THR A 1 78 ? 13.883 -17.188 -7.969 1 92.25 78 THR A CA 1
ATOM 571 C C . THR A 1 78 ? 13.32 -17.266 -6.555 1 92.25 78 THR A C 1
ATOM 573 O O . THR A 1 78 ? 13 -16.234 -5.949 1 92.25 78 THR A O 1
ATOM 576 N N . ALA A 1 79 ? 13.234 -18.453 -6.012 1 94.38 79 ALA A N 1
ATOM 577 C CA . ALA A 1 79 ? 12.75 -18.641 -4.645 1 94.38 79 ALA A CA 1
ATOM 578 C C . ALA A 1 79 ? 13.656 -17.938 -3.639 1 94.38 79 ALA A C 1
ATOM 580 O O . ALA A 1 79 ? 13.18 -17.406 -2.637 1 94.38 79 ALA A O 1
ATOM 581 N N . ASP A 1 80 ? 14.93 -17.891 -3.896 1 95.5 80 ASP A N 1
ATOM 582 C CA . ASP A 1 80 ? 15.875 -17.219 -3.018 1 95.5 80 ASP A CA 1
ATOM 583 C C . ASP A 1 80 ? 15.672 -15.711 -3.043 1 95.5 80 ASP A C 1
ATOM 585 O O . ASP A 1 80 ? 15.797 -15.039 -2.014 1 95.5 80 ASP A O 1
ATOM 589 N N . VAL A 1 81 ? 15.406 -15.18 -4.211 1 95.5 81 VAL A N 1
ATOM 590 C CA . VAL A 1 81 ? 15.141 -13.75 -4.355 1 95.5 81 VAL A CA 1
ATOM 591 C C . VAL A 1 81 ? 13.891 -13.383 -3.561 1 95.5 81 VAL A C 1
ATOM 593 O O . VAL A 1 81 ? 13.891 -12.398 -2.816 1 95.5 81 VAL A O 1
ATOM 596 N N . ILE A 1 82 ? 12.828 -14.188 -3.684 1 96.38 82 ILE A N 1
ATOM 597 C CA . ILE A 1 82 ? 11.578 -13.977 -2.963 1 96.38 82 ILE A CA 1
ATOM 598 C C . ILE A 1 82 ? 11.836 -14.023 -1.459 1 96.38 82 ILE A C 1
ATOM 600 O O . ILE A 1 82 ? 11.352 -13.164 -0.714 1 96.38 82 ILE A O 1
ATOM 604 N N . GLU A 1 83 ? 12.641 -14.922 -1.014 1 96.94 83 GLU A N 1
ATOM 605 C CA . GLU A 1 83 ? 12.969 -15.055 0.402 1 96.94 83 GLU A CA 1
ATOM 606 C C . GLU A 1 83 ? 13.758 -13.844 0.902 1 96.94 83 GLU A C 1
ATOM 608 O O . GLU A 1 83 ? 13.539 -13.375 2.023 1 96.94 83 GLU A O 1
ATOM 613 N N . ALA A 1 84 ? 14.656 -13.367 0.112 1 96.38 84 ALA A N 1
ATOM 614 C CA . ALA A 1 84 ? 15.469 -12.219 0.496 1 96.38 84 ALA A CA 1
ATOM 615 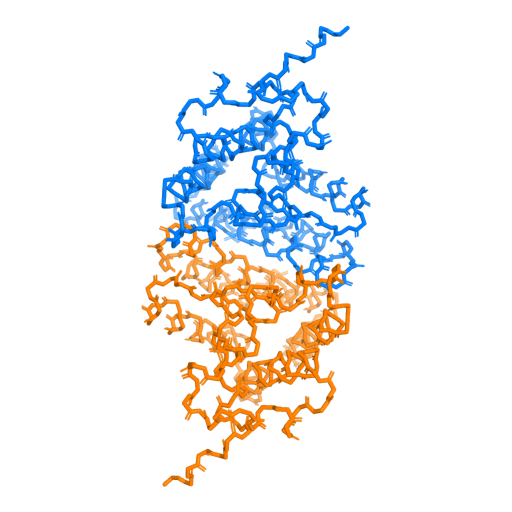C C . ALA A 1 84 ? 14.602 -10.977 0.721 1 96.38 84 ALA A C 1
ATOM 617 O O . ALA A 1 84 ? 14.812 -10.227 1.676 1 96.38 84 ALA A O 1
ATOM 618 N N . VAL A 1 85 ? 13.656 -10.773 -0.137 1 96 85 VAL A N 1
ATOM 619 C CA . VAL A 1 85 ? 12.75 -9.648 0.022 1 96 85 VAL A CA 1
ATOM 620 C C . VAL A 1 85 ? 11.867 -9.859 1.253 1 96 85 VAL A C 1
ATOM 622 O O . VAL A 1 85 ? 11.625 -8.922 2.02 1 96 85 VAL A O 1
ATOM 625 N N . GLY A 1 86 ? 11.367 -11.094 1.45 1 97.81 86 GLY A N 1
ATOM 626 C CA . GLY A 1 86 ? 10.609 -11.422 2.648 1 97.81 86 GLY A CA 1
ATOM 627 C C . GLY A 1 86 ? 11.359 -11.117 3.93 1 97.81 86 GLY A C 1
ATOM 628 O O . GLY A 1 86 ? 10.789 -10.578 4.879 1 97.81 86 GLY A O 1
ATOM 629 N N . ASP A 1 87 ? 12.648 -11.414 3.953 1 97.75 87 ASP A N 1
ATOM 630 C CA . ASP A 1 87 ? 13.492 -11.203 5.129 1 97.75 87 ASP A CA 1
ATOM 631 C C . ASP A 1 87 ? 13.555 -9.727 5.504 1 97.75 87 ASP A C 1
ATOM 633 O O . ASP A 1 87 ? 13.523 -9.375 6.684 1 97.75 87 ASP A O 1
ATOM 637 N N . ILE A 1 88 ? 13.641 -8.914 4.516 1 97.5 88 ILE A N 1
ATOM 638 C CA . ILE A 1 88 ? 13.688 -7.477 4.75 1 97.5 88 ILE A CA 1
ATOM 639 C C . ILE A 1 88 ? 12.43 -7.039 5.504 1 97.5 88 ILE A C 1
ATOM 641 O O . ILE A 1 88 ? 12.523 -6.383 6.543 1 97.5 88 ILE A O 1
ATOM 645 N N . TRP A 1 89 ? 11.352 -7.453 5.039 1 98.44 89 TRP A N 1
ATOM 646 C CA . TRP A 1 89 ? 10.094 -6.918 5.547 1 98.44 89 TRP A CA 1
ATOM 647 C C . TRP A 1 89 ? 9.68 -7.621 6.832 1 98.44 89 TRP A C 1
ATOM 649 O O . TRP A 1 89 ? 9.07 -7.012 7.715 1 98.44 89 TRP A O 1
ATOM 659 N N . ARG A 1 90 ? 10.047 -8.906 6.938 1 98.25 90 ARG A N 1
ATOM 660 C CA . ARG A 1 90 ? 9.836 -9.57 8.227 1 98.25 90 ARG A CA 1
ATOM 661 C C . ARG A 1 90 ? 10.508 -8.789 9.352 1 98.25 90 ARG A C 1
ATOM 663 O O . ARG A 1 90 ? 9.883 -8.516 10.383 1 98.25 90 ARG A O 1
ATOM 670 N N . LEU A 1 91 ? 11.672 -8.453 9.156 1 97.94 91 LEU A N 1
ATOM 671 C CA . LEU A 1 91 ? 12.445 -7.734 10.156 1 97.94 91 LEU A CA 1
ATOM 672 C C . LEU A 1 91 ? 11.883 -6.336 10.391 1 97.94 91 LEU A C 1
ATOM 674 O O . LEU A 1 91 ? 11.617 -5.949 11.523 1 97.94 91 LEU A O 1
ATOM 678 N N . ASN A 1 92 ? 11.688 -5.562 9.328 1 98.19 92 ASN A N 1
ATOM 679 C CA . ASN A 1 92 ? 11.203 -4.188 9.445 1 98.19 92 ASN A CA 1
ATOM 680 C C . ASN A 1 92 ? 9.844 -4.129 10.133 1 98.19 92 ASN A C 1
ATOM 682 O O . ASN A 1 92 ? 9.633 -3.32 11.039 1 98.19 92 ASN A O 1
ATOM 686 N N . LEU A 1 93 ? 8.922 -5.027 9.727 1 98.75 93 LEU A N 1
ATOM 687 C CA . LEU A 1 93 ? 7.562 -5.004 10.258 1 98.75 93 LEU A CA 1
ATOM 688 C C . LEU A 1 93 ? 7.547 -5.426 11.727 1 98.75 93 LEU A C 1
ATOM 690 O O . LEU A 1 93 ? 6.938 -4.758 12.562 1 98.75 93 LEU A O 1
ATOM 694 N N . THR A 1 94 ? 8.258 -6.457 12.055 1 98.44 94 THR A N 1
ATOM 695 C CA . THR A 1 94 ? 8.203 -6.98 13.414 1 98.44 94 THR A CA 1
ATOM 696 C C . THR A 1 94 ? 8.969 -6.07 14.375 1 98.44 94 THR A C 1
ATOM 698 O O . THR A 1 94 ? 8.5 -5.789 15.477 1 98.44 94 THR A O 1
ATOM 701 N N . ARG A 1 95 ? 10.062 -5.504 13.945 1 97.94 95 ARG A N 1
ATOM 702 C CA . ARG A 1 95 ? 10.875 -4.66 14.82 1 97.94 95 ARG A CA 1
ATOM 703 C C . ARG A 1 95 ? 10.188 -3.322 15.078 1 97.94 95 ARG A C 1
ATOM 705 O O . ARG A 1 95 ? 10.398 -2.699 16.125 1 97.94 95 ARG A O 1
ATOM 712 N N . SER A 1 96 ? 9.43 -2.893 14.203 1 98.38 96 SER A N 1
ATOM 713 C CA . SER A 1 96 ? 8.75 -1.608 14.352 1 98.38 96 SER A CA 1
ATOM 714 C C . SER A 1 96 ? 7.367 -1.783 14.961 1 98.38 96 SER A C 1
ATOM 716 O O . SER A 1 96 ? 6.621 -0.812 15.109 1 98.38 96 SER A O 1
ATOM 718 N N . ASP A 1 97 ? 7.004 -3.066 15.281 1 98.56 97 ASP A N 1
ATOM 719 C CA . ASP A 1 97 ? 5.645 -3.371 15.719 1 98.56 97 ASP A CA 1
ATOM 720 C C . ASP A 1 97 ? 4.617 -2.885 14.703 1 98.56 97 ASP A C 1
ATOM 722 O O . ASP A 1 97 ? 3.664 -2.188 15.055 1 98.56 97 ASP A O 1
ATOM 726 N N . PHE A 1 98 ? 4.949 -3.111 13.383 1 98.69 98 PHE A N 1
ATOM 727 C CA . PHE A 1 98 ? 4.102 -2.871 12.227 1 98.69 98 PHE A CA 1
ATOM 728 C C . PHE A 1 98 ? 3.885 -1.379 12.008 1 98.69 98 PHE A C 1
ATOM 730 O O . PHE A 1 98 ? 2.852 -0.966 11.477 1 98.69 98 PHE A O 1
ATOM 737 N N . ALA A 1 99 ? 4.867 -0.526 12.375 1 98.38 99 ALA A N 1
ATOM 738 C CA . ALA A 1 99 ? 4.703 0.924 12.297 1 98.38 99 ALA A CA 1
ATOM 739 C C . ALA A 1 99 ? 5.297 1.473 11 1 98.38 99 ALA A C 1
ATOM 741 O O . ALA A 1 99 ? 5.047 2.623 10.633 1 98.38 99 ALA A O 1
ATOM 742 N N . ILE A 1 100 ? 6.137 0.699 10.281 1 98.12 100 ILE A N 1
ATOM 743 C CA . ILE A 1 100 ? 6.805 1.287 9.125 1 98.12 100 ILE A CA 1
ATOM 744 C C . ILE A 1 100 ? 6.441 0.501 7.863 1 98.12 100 ILE A C 1
ATOM 746 O O . ILE A 1 100 ? 6.27 -0.718 7.914 1 98.12 100 ILE A O 1
ATOM 750 N N . GLY A 1 101 ? 6.285 1.176 6.793 1 98.38 101 GLY A N 1
ATOM 751 C CA . GLY A 1 101 ? 6.078 0.618 5.469 1 98.38 101 GLY A CA 1
ATOM 752 C C . GLY A 1 101 ? 7.199 0.955 4.5 1 98.38 101 GLY A C 1
ATOM 753 O O . GLY A 1 101 ? 8.297 1.331 4.914 1 98.38 101 GLY A O 1
ATOM 754 N N . CYS A 1 102 ? 6.98 0.802 3.318 1 98.69 102 CYS A N 1
ATOM 755 C CA . CYS A 1 102 ? 7.992 0.977 2.285 1 98.69 102 CYS A CA 1
ATOM 756 C C . CYS A 1 102 ? 8.258 2.455 2.027 1 98.69 102 CYS A C 1
ATOM 758 O O . CYS A 1 102 ? 7.367 3.184 1.589 1 98.69 102 CYS A O 1
ATOM 760 N N . PRO A 1 103 ? 9.469 2.924 2.191 1 98.81 103 PRO A N 1
ATOM 761 C CA . PRO A 1 103 ? 9.781 4.336 1.965 1 98.81 103 PRO A CA 1
ATOM 762 C C . PRO A 1 103 ? 9.648 4.742 0.499 1 98.81 103 PRO A C 1
ATOM 764 O O . PRO A 1 103 ? 9.352 5.902 0.2 1 98.81 103 PRO A O 1
ATOM 767 N N . VAL A 1 104 ? 9.805 3.797 -0.405 1 98.88 104 VAL A N 1
ATOM 768 C CA . VAL A 1 104 ? 9.711 4.094 -1.83 1 98.88 104 VAL A CA 1
ATOM 769 C C . VAL A 1 104 ? 8.25 4.332 -2.211 1 98.88 104 VAL A C 1
ATOM 771 O O . VAL A 1 104 ? 7.934 5.297 -2.914 1 98.88 104 VAL A O 1
ATOM 774 N N . ILE A 1 105 ? 7.375 3.473 -1.669 1 98.88 105 ILE A N 1
ATOM 775 C CA . ILE A 1 105 ? 5.953 3.713 -1.876 1 98.88 105 ILE A CA 1
ATOM 776 C C . ILE A 1 105 ? 5.555 5.043 -1.241 1 98.88 105 ILE A C 1
ATOM 778 O O . ILE A 1 105 ? 4.805 5.824 -1.833 1 98.88 105 ILE A O 1
ATOM 782 N N . ALA A 1 106 ? 6.086 5.328 -0.017 1 98.62 106 ALA A N 1
ATOM 783 C CA . ALA A 1 106 ? 5.812 6.605 0.638 1 98.62 106 ALA A CA 1
ATOM 784 C C . ALA A 1 106 ? 6.176 7.777 -0.269 1 98.62 106 ALA A C 1
ATOM 786 O O . ALA A 1 106 ? 5.418 8.75 -0.373 1 98.62 106 ALA A O 1
ATOM 787 N N . GLY A 1 107 ? 7.344 7.715 -0.891 1 98.88 107 GLY A N 1
ATOM 788 C CA . GLY A 1 107 ? 7.754 8.758 -1.818 1 98.88 107 GLY A CA 1
ATOM 789 C C . GLY A 1 107 ? 6.836 8.883 -3.02 1 98.88 107 GLY A C 1
ATOM 790 O O . GLY A 1 107 ? 6.5 9.992 -3.439 1 98.88 107 GLY A O 1
ATOM 791 N N . GLY A 1 108 ? 6.461 7.75 -3.568 1 98.81 108 GLY A N 1
ATOM 792 C CA . GLY A 1 108 ? 5.57 7.73 -4.719 1 98.81 108 GLY A CA 1
ATOM 793 C C . GLY A 1 108 ? 4.223 8.375 -4.441 1 98.81 108 GLY A C 1
ATOM 794 O O . GLY A 1 108 ? 3.67 9.062 -5.305 1 98.81 108 GLY A O 1
ATOM 795 N N . LEU A 1 109 ? 3.744 8.234 -3.268 1 98.12 109 LEU A N 1
ATOM 796 C CA . LEU A 1 109 ? 2.412 8.695 -2.896 1 98.12 109 LEU A CA 1
ATOM 797 C C . LEU A 1 109 ? 2.418 10.188 -2.588 1 98.12 109 LEU A C 1
ATOM 799 O O . LEU A 1 109 ? 1.358 10.797 -2.414 1 98.12 109 LEU A O 1
ATOM 803 N N . ALA A 1 110 ? 3.568 10.828 -2.604 1 98.19 110 ALA A N 1
ATOM 804 C CA . ALA A 1 110 ? 3.684 12.25 -2.297 1 98.19 110 ALA A CA 1
ATOM 805 C C . ALA A 1 110 ? 3.729 13.086 -3.572 1 98.19 110 ALA A C 1
ATOM 807 O O . ALA A 1 110 ? 4.203 14.219 -3.562 1 98.19 110 ALA A O 1
ATOM 808 N N . ARG A 1 111 ? 3.256 12.602 -4.676 1 97.94 111 ARG A N 1
ATOM 809 C CA . ARG A 1 111 ? 3.424 13.211 -5.988 1 97.94 111 ARG A CA 1
ATOM 810 C C . ARG A 1 111 ? 2.832 14.617 -6.016 1 97.94 111 ARG A C 1
ATOM 812 O O . ARG A 1 111 ? 3.41 15.531 -6.609 1 97.94 111 ARG A O 1
ATOM 819 N N . ALA A 1 112 ? 1.716 14.844 -5.414 1 97.31 112 ALA A N 1
ATOM 820 C CA . ALA A 1 112 ? 1.039 16.141 -5.461 1 97.31 112 ALA A CA 1
ATOM 821 C C . ALA A 1 112 ? 1.903 17.234 -4.84 1 97.31 112 ALA A C 1
ATOM 823 O O . ALA A 1 112 ? 1.945 18.359 -5.344 1 97.31 112 ALA A O 1
ATOM 824 N N . SER A 1 113 ? 2.645 16.922 -3.795 1 97.75 113 SER A N 1
ATOM 825 C CA . SER A 1 113 ? 3.426 17.922 -3.07 1 97.75 113 SER A CA 1
ATOM 826 C C . SER A 1 113 ? 4.902 17.844 -3.449 1 97.75 113 SER A C 1
ATOM 828 O O . SER A 1 113 ? 5.609 18.859 -3.398 1 97.75 113 SER A O 1
ATOM 830 N N . GLU A 1 114 ? 5.348 16.656 -3.83 1 98.44 114 GLU A N 1
ATOM 831 C CA . GLU A 1 114 ? 6.758 16.422 -4.113 1 98.44 114 GLU A CA 1
ATOM 832 C C . GLU A 1 114 ? 6.93 15.578 -5.379 1 98.44 114 GLU A C 1
ATOM 834 O O . GLU A 1 114 ? 7.375 14.438 -5.316 1 98.44 114 GLU A O 1
ATOM 839 N N . PRO A 1 115 ? 6.668 16.156 -6.516 1 98.44 115 PRO A N 1
ATOM 840 C CA . PRO A 1 115 ? 6.695 15.391 -7.762 1 98.44 115 PRO A CA 1
ATOM 841 C C . PRO A 1 115 ? 8.078 14.805 -8.055 1 98.44 115 PRO A C 1
ATOM 843 O O . PRO A 1 115 ? 8.172 13.711 -8.617 1 98.44 115 PRO A O 1
ATOM 846 N N . GLU A 1 116 ? 9.133 15.438 -7.684 1 98.81 116 GLU A N 1
ATOM 847 C CA . GLU A 1 116 ? 10.477 14.922 -7.926 1 98.81 116 GLU A CA 1
ATOM 848 C C . GLU A 1 116 ? 10.75 13.672 -7.09 1 98.81 116 GLU A C 1
ATOM 850 O O . GLU A 1 116 ? 11.375 12.727 -7.566 1 98.81 116 GLU A O 1
ATOM 855 N N . VAL A 1 117 ? 10.336 13.688 -5.836 1 98.88 117 VAL A N 1
ATOM 856 C CA . VAL A 1 117 ? 10.477 12.531 -4.965 1 98.88 117 VAL A CA 1
ATOM 857 C C . VAL A 1 117 ? 9.703 11.352 -5.555 1 98.88 117 VAL A C 1
ATOM 859 O O . VAL A 1 117 ? 10.211 10.227 -5.598 1 98.88 117 VAL A O 1
ATOM 862 N N . ALA A 1 118 ? 8.523 11.656 -6.062 1 98.88 118 ALA A N 1
ATOM 863 C CA . ALA A 1 118 ? 7.68 10.609 -6.645 1 98.88 118 ALA A CA 1
ATOM 864 C C . ALA A 1 118 ? 8.32 10.023 -7.898 1 98.88 118 ALA A C 1
ATOM 866 O O . ALA A 1 118 ? 8.227 8.82 -8.148 1 98.88 118 ALA A O 1
ATOM 867 N N . GLU A 1 119 ? 8.914 10.82 -8.695 1 98.81 119 GLU A N 1
ATOM 868 C CA . GLU A 1 119 ? 9.578 10.344 -9.898 1 98.81 119 GLU A CA 1
ATOM 869 C C . GLU A 1 119 ? 10.727 9.398 -9.555 1 98.81 119 GLU A C 1
ATOM 871 O O . GLU A 1 119 ? 10.906 8.367 -10.211 1 98.81 119 GLU A O 1
ATOM 876 N N . VAL A 1 120 ? 11.461 9.75 -8.547 1 98.88 120 VAL A N 1
ATOM 877 C CA . VAL A 1 120 ? 12.555 8.891 -8.102 1 98.88 120 VAL A CA 1
ATOM 878 C C . VAL A 1 120 ? 12 7.574 -7.574 1 98.88 120 VAL A C 1
ATOM 880 O O . VAL A 1 120 ? 12.555 6.508 -7.84 1 98.88 120 VAL A O 1
ATOM 883 N N . SER A 1 121 ? 10.945 7.641 -6.84 1 98.94 121 SER A N 1
ATOM 884 C CA . SER A 1 121 ? 10.289 6.434 -6.348 1 98.94 121 SER A CA 1
ATOM 885 C C . SER A 1 121 ? 9.883 5.516 -7.496 1 98.94 121 SER A C 1
ATOM 887 O O . SER A 1 121 ? 10.109 4.305 -7.438 1 98.94 121 SER A O 1
ATOM 889 N N . ALA A 1 122 ? 9.305 6.133 -8.523 1 98.88 122 ALA A N 1
ATOM 890 C CA . ALA A 1 122 ? 8.891 5.363 -9.695 1 98.88 122 ALA A CA 1
ATOM 891 C C . ALA A 1 122 ? 10.086 4.688 -10.359 1 98.88 122 ALA A C 1
ATOM 893 O O . ALA A 1 122 ? 10.016 3.52 -10.742 1 98.88 122 ALA A O 1
ATOM 894 N N . GLU A 1 123 ? 11.125 5.383 -10.469 1 98.81 123 GLU A N 1
ATOM 895 C CA . GLU A 1 123 ? 12.344 4.848 -11.07 1 98.81 123 GLU A CA 1
ATOM 896 C C . GLU A 1 123 ? 12.875 3.658 -10.273 1 98.81 123 GLU A C 1
ATOM 898 O O . GLU A 1 123 ? 13.281 2.646 -10.852 1 98.81 123 GLU A O 1
ATOM 903 N N . VAL A 1 124 ? 12.898 3.801 -8.977 1 98.75 124 VAL A N 1
ATOM 904 C CA . VAL A 1 124 ? 13.398 2.744 -8.102 1 98.75 124 VAL A CA 1
ATOM 905 C C . VAL A 1 124 ? 12.508 1.509 -8.227 1 98.75 124 VAL A C 1
ATOM 907 O O . VAL A 1 124 ? 13 0.389 -8.367 1 98.75 124 VAL A O 1
ATOM 910 N N . MET A 1 125 ? 11.219 1.714 -8.188 1 98.12 125 MET A N 1
ATOM 911 C CA . MET A 1 125 ? 10.258 0.618 -8.281 1 98.12 125 MET A CA 1
ATOM 912 C C . MET A 1 125 ? 10.406 -0.12 -9.609 1 98.12 125 MET A C 1
ATOM 914 O O . MET A 1 125 ? 10.453 -1.352 -9.633 1 98.12 125 MET A O 1
ATOM 918 N N . LEU A 1 126 ? 10.508 0.621 -10.664 1 98.19 126 LEU A N 1
ATOM 919 C CA . LEU A 1 126 ? 10.68 0.032 -11.992 1 98.19 126 LEU A CA 1
ATOM 920 C C . LEU A 1 126 ? 12.016 -0.699 -12.086 1 98.19 126 LEU A C 1
ATOM 922 O O . LEU A 1 126 ? 12.117 -1.726 -12.766 1 98.19 126 LEU A O 1
ATOM 926 N N . GLY A 1 127 ? 12.977 -0.162 -11.422 1 98.25 127 GLY A N 1
ATOM 927 C CA . GLY A 1 127 ? 14.266 -0.833 -11.375 1 98.25 127 GLY A CA 1
ATOM 928 C C . GLY A 1 127 ? 14.211 -2.189 -10.695 1 98.25 127 GLY A C 1
ATOM 929 O O . GLY A 1 127 ? 14.836 -3.146 -11.156 1 98.25 127 GLY A O 1
ATOM 930 N N . TRP A 1 128 ? 13.492 -2.273 -9.57 1 97.94 128 TRP A N 1
ATOM 931 C CA . TRP A 1 128 ? 13.297 -3.555 -8.898 1 97.94 128 TRP A CA 1
ATOM 932 C C . TRP A 1 128 ? 12.617 -4.559 -9.828 1 97.94 128 TRP A C 1
ATOM 934 O O . TRP A 1 128 ? 13.047 -5.711 -9.922 1 97.94 128 TRP A O 1
ATOM 944 N N . GLN A 1 129 ? 11.578 -4.109 -10.469 1 97.38 129 GLN A N 1
ATOM 945 C CA . GLN A 1 129 ? 10.852 -4.984 -11.375 1 97.38 129 GLN A CA 1
ATOM 946 C C . GLN A 1 129 ? 11.758 -5.52 -12.477 1 97.38 129 GLN A C 1
ATOM 948 O O . GLN A 1 129 ? 11.727 -6.711 -12.789 1 97.38 129 GLN A O 1
ATOM 953 N N . LYS A 1 130 ? 12.531 -4.656 -13.062 1 97.62 130 LYS A N 1
ATOM 954 C CA . LYS A 1 130 ? 13.422 -5.051 -14.148 1 97.62 130 LYS A CA 1
ATOM 955 C C . LYS A 1 130 ? 14.477 -6.039 -13.664 1 97.62 130 LYS A C 1
ATOM 957 O O . LYS A 1 130 ? 14.867 -6.949 -14.398 1 97.62 130 LYS A O 1
ATOM 962 N N . LEU A 1 131 ? 14.945 -5.797 -12.508 1 96.94 131 LEU A N 1
ATOM 963 C CA . LEU A 1 131 ? 15.938 -6.691 -11.93 1 96.94 131 LEU A CA 1
ATOM 964 C C . LEU A 1 131 ? 15.375 -8.102 -11.766 1 96.94 131 LEU A C 1
ATOM 966 O O . LEU A 1 131 ? 16.031 -9.078 -12.125 1 96.94 131 LEU A O 1
ATOM 970 N N . ILE A 1 132 ? 14.18 -8.234 -11.266 1 96.56 132 ILE A N 1
ATOM 971 C CA . ILE A 1 132 ? 13.547 -9.531 -11.055 1 96.56 132 ILE A CA 1
ATOM 972 C C . ILE A 1 132 ? 13.203 -10.164 -12.398 1 96.56 132 ILE A C 1
ATOM 974 O O . ILE A 1 132 ? 13.406 -11.367 -12.602 1 96.56 132 ILE A O 1
ATOM 978 N N . GLU A 1 133 ? 12.703 -9.344 -13.305 1 96.5 133 GLU A N 1
ATOM 979 C CA . GLU A 1 133 ? 12.422 -9.82 -14.656 1 96.5 133 GLU A CA 1
ATOM 980 C C . GLU A 1 133 ? 13.656 -10.438 -15.297 1 96.5 133 GLU A C 1
ATOM 982 O O . GLU A 1 133 ? 13.586 -11.531 -15.867 1 96.5 133 GLU A O 1
ATOM 987 N N . SER A 1 134 ? 14.727 -9.703 -15.234 1 96.19 134 SER A N 1
ATOM 988 C CA . SER A 1 134 ? 15.977 -10.164 -15.836 1 96.19 134 SER A CA 1
ATOM 989 C C . SER A 1 134 ? 16.422 -11.484 -15.227 1 96.19 134 SER A C 1
ATOM 991 O O . SER A 1 134 ? 16.875 -12.383 -15.945 1 96.19 134 SER A O 1
ATOM 993 N N . GLN A 1 135 ? 16.328 -11.609 -13.93 1 94.25 135 GLN A N 1
ATOM 994 C CA . GLN A 1 135 ? 16.703 -12.852 -13.258 1 94.25 135 GLN A CA 1
ATOM 995 C C . GLN A 1 135 ? 15.82 -14.008 -13.719 1 94.25 135 GLN A C 1
ATOM 997 O O . GLN A 1 135 ? 16.297 -15.117 -13.93 1 94.25 135 GLN A O 1
ATOM 1002 N N . LEU A 1 136 ? 14.555 -13.789 -13.867 1 94.25 136 LEU A N 1
ATOM 1003 C CA . LEU A 1 136 ? 13.609 -14.805 -14.305 1 94.25 136 LEU A CA 1
ATOM 1004 C C . LEU A 1 136 ? 13.898 -15.227 -15.742 1 94.25 136 LEU A C 1
ATOM 1006 O O . LEU A 1 136 ? 13.836 -16.422 -16.078 1 94.25 136 LEU A O 1
ATOM 1010 N N . GLU A 1 137 ? 14.219 -14.289 -16.547 1 94.62 137 GLU A N 1
ATOM 1011 C CA . GLU A 1 137 ? 14.57 -14.609 -17.922 1 94.62 137 GLU A CA 1
ATOM 1012 C C . GLU A 1 137 ? 15.844 -15.445 -17.984 1 94.62 137 GLU A C 1
ATOM 1014 O O . GLU A 1 137 ? 15.93 -16.391 -18.781 1 94.62 137 GLU A O 1
ATOM 1019 N N . THR A 1 138 ? 16.812 -15.086 -17.203 1 92.81 138 THR A N 1
ATOM 1020 C CA . THR A 1 138 ? 18.047 -15.859 -17.125 1 92.81 138 THR A CA 1
ATOM 1021 C C . THR A 1 138 ? 17.781 -17.281 -16.656 1 92.81 138 THR A C 1
ATOM 1023 O O . THR A 1 138 ? 18.438 -18.219 -17.094 1 92.81 138 THR A O 1
ATOM 1026 N N . ALA A 1 139 ? 16.75 -17.422 -15.82 1 89.88 139 ALA A N 1
ATOM 1027 C CA . ALA A 1 139 ? 16.375 -18.734 -15.305 1 89.88 139 ALA A CA 1
ATOM 1028 C C . ALA A 1 139 ? 15.555 -19.516 -16.328 1 89.88 139 ALA A C 1
ATOM 1030 O O . ALA A 1 139 ? 15.18 -20.656 -16.094 1 89.88 139 ALA A O 1
ATOM 1031 N N . GLY A 1 140 ? 15.164 -18.875 -17.484 1 91 140 GLY A N 1
ATOM 1032 C CA . GLY A 1 140 ? 14.562 -19.609 -18.578 1 91 140 GLY A CA 1
ATOM 1033 C C . GLY A 1 140 ? 13.094 -19.281 -18.797 1 91 140 GLY A C 1
ATOM 1034 O O . GLY A 1 140 ? 12.438 -19.859 -19.656 1 91 140 GLY A O 1
ATOM 1035 N N . TYR A 1 141 ? 12.594 -18.297 -18.062 1 92.12 141 TYR A N 1
ATOM 1036 C CA . TYR A 1 141 ? 11.211 -17.891 -18.25 1 92.12 141 TYR A CA 1
ATOM 1037 C C . TYR A 1 141 ? 11.055 -17.078 -19.531 1 92.12 141 TYR A C 1
ATOM 1039 O O . TYR A 1 141 ? 11.891 -16.219 -19.828 1 92.12 141 TYR A O 1
ATOM 1047 N N . PRO A 1 142 ? 9.93 -17.391 -20.281 1 94.38 142 PRO A N 1
ATOM 1048 C CA . PRO A 1 142 ? 9.625 -16.469 -21.375 1 94.38 142 PRO A CA 1
ATOM 1049 C C . PRO A 1 142 ? 9.43 -15.039 -20.906 1 94.38 142 PRO A C 1
ATOM 1051 O O . PRO A 1 142 ? 8.93 -14.812 -19.797 1 94.38 142 PRO A O 1
ATOM 1054 N N . ALA A 1 143 ? 9.719 -14.078 -21.719 1 96.12 143 ALA A N 1
ATOM 1055 C CA . ALA A 1 143 ? 9.742 -12.656 -21.375 1 96.12 143 ALA A CA 1
ATOM 1056 C C . ALA A 1 143 ? 8.406 -12.211 -20.797 1 96.12 143 ALA A C 1
ATOM 1058 O O . ALA A 1 143 ? 8.367 -11.492 -19.797 1 96.12 143 ALA A O 1
ATOM 1059 N N . VAL A 1 144 ? 7.34 -12.664 -21.422 1 95.25 144 VAL A N 1
ATOM 1060 C CA . VAL A 1 144 ? 6.004 -12.25 -21 1 95.25 144 VAL A CA 1
ATOM 1061 C C . VAL A 1 144 ? 5.711 -12.781 -19.594 1 95.25 144 VAL A C 1
ATOM 1063 O O . VAL A 1 144 ? 5.168 -12.062 -18.75 1 95.25 144 VAL A O 1
ATOM 1066 N N . GLN A 1 145 ? 6.105 -13.977 -19.297 1 94.44 145 GLN A N 1
ATOM 1067 C CA . GLN A 1 145 ? 5.891 -14.594 -17.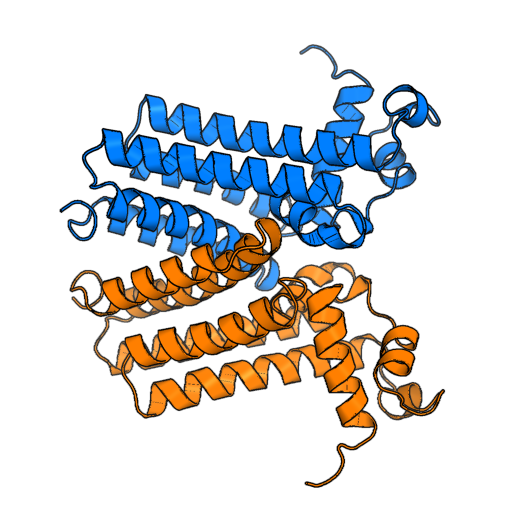984 1 94.44 145 GLN A CA 1
ATOM 1068 C C . GLN A 1 145 ? 6.805 -13.977 -16.938 1 94.44 145 GLN A C 1
ATOM 1070 O O . GLN A 1 145 ? 6.398 -13.797 -15.789 1 94.44 145 GLN A O 1
ATOM 1075 N N . ALA A 1 146 ? 8.039 -13.703 -17.391 1 96.19 146 ALA A N 1
ATOM 1076 C CA . ALA A 1 146 ? 8.977 -13.055 -16.484 1 96.19 146 ALA A CA 1
ATOM 1077 C C . ALA A 1 146 ? 8.445 -11.695 -16.016 1 96.19 146 ALA A C 1
ATOM 1079 O O . ALA A 1 146 ? 8.516 -11.367 -14.828 1 96.19 146 ALA A O 1
ATOM 1080 N N . LYS A 1 147 ? 7.902 -10.953 -16.938 1 97.5 147 LYS A N 1
ATOM 1081 C CA . LYS A 1 147 ? 7.332 -9.641 -16.625 1 97.5 147 LYS A CA 1
ATOM 1082 C C . LYS A 1 147 ? 6.156 -9.773 -15.648 1 97.5 147 LYS A C 1
ATOM 1084 O O . LYS A 1 147 ? 6.074 -9.039 -14.664 1 97.5 147 LYS A O 1
ATOM 1089 N N . SER A 1 148 ? 5.289 -10.719 -15.922 1 96.81 148 SER A N 1
ATOM 1090 C CA . SER A 1 148 ? 4.109 -10.938 -15.094 1 96.81 148 SER A CA 1
ATOM 1091 C C . SER A 1 148 ? 4.5 -11.391 -13.688 1 96.81 148 SER A C 1
ATOM 1093 O O . SER A 1 148 ? 3.951 -10.898 -12.695 1 96.81 148 SER A O 1
ATOM 1095 N N . MET A 1 149 ? 5.445 -12.281 -13.617 1 95.88 149 MET A N 1
ATOM 1096 C CA . MET A 1 149 ? 5.863 -12.797 -12.32 1 95.88 149 MET A CA 1
ATOM 1097 C C . MET A 1 149 ? 6.598 -11.727 -11.516 1 95.88 149 MET A C 1
ATOM 1099 O O . MET A 1 149 ? 6.414 -11.625 -10.297 1 95.88 149 MET A O 1
ATOM 1103 N N . ALA A 1 150 ? 7.449 -10.961 -12.141 1 97.62 150 ALA A N 1
ATOM 1104 C CA . ALA A 1 150 ? 8.148 -9.867 -11.469 1 97.62 150 ALA A CA 1
ATOM 1105 C C . ALA A 1 150 ? 7.156 -8.859 -10.891 1 97.62 150 ALA A C 1
ATOM 1107 O O . ALA A 1 150 ? 7.281 -8.438 -9.742 1 97.62 150 ALA A O 1
ATOM 1108 N N . ASN A 1 151 ? 6.168 -8.523 -11.695 1 98.56 151 ASN A N 1
ATOM 1109 C CA . ASN A 1 151 ? 5.129 -7.602 -11.25 1 98.56 151 ASN A CA 1
ATOM 1110 C C . ASN A 1 151 ? 4.336 -8.172 -10.078 1 98.56 151 ASN A C 1
ATOM 1112 O O . ASN A 1 151 ? 4.074 -7.465 -9.102 1 98.56 151 ASN A O 1
ATOM 1116 N N . LEU A 1 152 ? 3.963 -9.414 -10.188 1 98.25 152 LEU A N 1
ATOM 1117 C CA . LEU A 1 152 ? 3.223 -10.062 -9.109 1 98.25 152 LEU A CA 1
ATOM 1118 C C . LEU A 1 152 ? 4.039 -10.07 -7.824 1 98.25 152 LEU A C 1
ATOM 1120 O O . LEU A 1 152 ? 3.502 -9.844 -6.738 1 98.25 152 LEU A O 1
ATOM 1124 N N . THR A 1 153 ? 5.336 -10.328 -7.969 1 98.06 153 THR A N 1
ATOM 1125 C CA . THR A 1 153 ? 6.219 -10.367 -6.805 1 98.06 153 THR A CA 1
ATOM 1126 C C . THR A 1 153 ? 6.258 -9.008 -6.113 1 98.06 153 THR A C 1
ATOM 1128 O O . THR A 1 153 ? 6 -8.914 -4.91 1 98.06 153 THR A O 1
ATOM 1131 N N . ILE A 1 154 ? 6.461 -7.977 -6.859 1 98.5 154 ILE A N 1
ATOM 1132 C CA . ILE A 1 154 ? 6.59 -6.641 -6.289 1 98.5 154 ILE A CA 1
ATOM 1133 C C . ILE A 1 154 ? 5.258 -6.199 -5.691 1 98.5 154 ILE A C 1
ATOM 1135 O O . ILE A 1 154 ? 5.199 -5.77 -4.539 1 98.5 154 ILE A O 1
ATOM 1139 N N . THR A 1 155 ? 4.18 -6.344 -6.43 1 98.81 155 THR A N 1
ATOM 1140 C CA . THR A 1 155 ? 2.885 -5.832 -5.996 1 98.81 155 THR A CA 1
ATOM 1141 C C . THR A 1 155 ? 2.373 -6.613 -4.785 1 98.81 155 THR A C 1
ATOM 1143 O O . THR A 1 155 ? 1.848 -6.027 -3.838 1 98.81 155 THR A O 1
ATOM 1146 N N . SER A 1 156 ? 2.535 -7.938 -4.801 1 98.88 156 SER A N 1
ATOM 1147 C CA . SER A 1 156 ? 2.01 -8.719 -3.686 1 98.88 156 SER A CA 1
ATOM 1148 C C . SER A 1 156 ? 2.795 -8.453 -2.406 1 98.88 156 SER A C 1
ATOM 1150 O O . SER A 1 156 ? 2.217 -8.391 -1.318 1 98.88 156 SER A O 1
ATOM 1152 N N . VAL A 1 157 ? 4.094 -8.242 -2.5 1 98.81 157 VAL A N 1
ATOM 1153 C CA . VAL A 1 157 ? 4.898 -7.949 -1.319 1 98.81 157 VAL A CA 1
ATOM 1154 C C . VAL A 1 157 ? 4.551 -6.562 -0.786 1 98.81 157 VAL A C 1
ATOM 1156 O O . VAL A 1 157 ? 4.32 -6.391 0.413 1 98.81 157 VAL A O 1
ATOM 1159 N N . GLU A 1 158 ? 4.516 -5.574 -1.667 1 98.75 158 GLU A N 1
ATOM 1160 C CA . GLU A 1 158 ? 4.148 -4.23 -1.235 1 98.75 158 GLU A CA 1
ATOM 1161 C C . GLU A 1 158 ? 2.754 -4.211 -0.618 1 98.75 158 GLU A C 1
ATOM 1163 O O . GLU A 1 158 ? 2.529 -3.555 0.402 1 98.75 158 GLU A O 1
ATOM 1168 N N . GLY A 1 159 ? 1.806 -4.949 -1.243 1 98.88 159 GLY A N 1
ATOM 1169 C CA . GLY A 1 159 ? 0.471 -5.055 -0.675 1 98.88 159 GLY A CA 1
ATOM 1170 C C . GLY A 1 159 ? 0.445 -5.77 0.661 1 98.88 159 GLY A C 1
ATOM 1171 O O . GLY A 1 159 ? -0.301 -5.387 1.563 1 98.88 159 GLY A O 1
ATOM 1172 N N . ALA A 1 160 ? 1.239 -6.824 0.81 1 98.94 160 ALA A N 1
ATOM 1173 C CA . ALA A 1 160 ? 1.325 -7.547 2.076 1 98.94 160 ALA A CA 1
ATOM 1174 C C . ALA A 1 160 ? 1.839 -6.641 3.191 1 98.94 160 ALA A C 1
ATOM 1176 O O . ALA A 1 160 ? 1.37 -6.719 4.328 1 98.94 160 ALA A O 1
ATOM 1177 N N . VAL A 1 161 ? 2.785 -5.812 2.898 1 98.88 161 VAL A N 1
ATOM 1178 C CA . VAL A 1 161 ? 3.314 -4.879 3.889 1 98.88 161 VAL A CA 1
ATOM 1179 C C . VAL A 1 161 ? 2.188 -3.998 4.422 1 98.88 161 VAL A C 1
ATOM 1181 O O . VAL A 1 161 ? 1.997 -3.889 5.637 1 98.88 161 VAL A O 1
ATOM 1184 N N . ALA A 1 162 ? 1.422 -3.414 3.531 1 98.81 162 ALA A N 1
ATOM 1185 C CA . ALA A 1 162 ? 0.316 -2.549 3.936 1 98.81 162 ALA A CA 1
ATOM 1186 C C . ALA A 1 162 ? -0.727 -3.328 4.73 1 98.81 162 ALA A C 1
ATOM 1188 O O . ALA A 1 162 ? -1.25 -2.834 5.734 1 98.81 162 ALA A O 1
ATOM 1189 N N . VAL A 1 163 ? -1.027 -4.512 4.309 1 98.88 163 VAL A N 1
ATOM 1190 C CA . VAL A 1 163 ? -2.02 -5.332 4.992 1 98.88 163 VAL A CA 1
ATOM 1191 C C . VAL A 1 163 ? -1.499 -5.738 6.367 1 98.88 163 VAL A C 1
ATOM 1193 O O . VAL A 1 163 ? -2.254 -5.754 7.344 1 98.88 163 VAL A O 1
ATOM 1196 N N . CYS A 1 164 ? -0.236 -6.094 6.469 1 98.94 164 CYS A N 1
ATOM 1197 C CA . CYS A 1 164 ? 0.373 -6.402 7.758 1 98.94 164 CYS A CA 1
ATOM 1198 C C . CYS A 1 164 ? 0.248 -5.223 8.719 1 98.94 164 CYS A C 1
ATOM 1200 O O . CYS A 1 164 ? -0.102 -5.402 9.883 1 98.94 164 CYS A O 1
ATOM 1202 N N . GLN A 1 165 ? 0.539 -4.066 8.219 1 98.88 165 GLN A N 1
ATOM 1203 C CA . GLN A 1 165 ? 0.397 -2.875 9.055 1 98.88 165 GLN A CA 1
ATOM 1204 C C . GLN A 1 165 ? -1.045 -2.697 9.516 1 98.88 165 GLN A C 1
ATOM 1206 O O . GLN A 1 165 ? -1.294 -2.426 10.695 1 98.88 165 GLN A O 1
ATOM 1211 N N . THR A 1 166 ? -1.954 -2.873 8.625 1 98.88 166 THR A N 1
ATOM 1212 C CA . THR A 1 166 ? -3.369 -2.635 8.883 1 98.88 166 THR A CA 1
ATOM 1213 C C . THR A 1 166 ? -3.916 -3.66 9.875 1 98.88 166 THR A C 1
ATOM 1215 O O . THR A 1 166 ? -4.676 -3.312 10.781 1 98.88 166 THR A O 1
ATOM 1218 N N . THR A 1 167 ? -3.469 -4.887 9.734 1 98.69 167 THR A N 1
ATOM 1219 C CA . THR A 1 167 ? -4.035 -5.965 10.539 1 98.69 167 THR A CA 1
ATOM 1220 C C . THR A 1 167 ? -3.139 -6.277 11.734 1 98.69 167 THR A C 1
ATOM 1222 O O . THR A 1 167 ? -3.488 -7.102 12.578 1 98.69 167 THR A O 1
ATOM 1225 N N . ARG A 1 168 ? -1.951 -5.711 11.805 1 98.44 168 ARG A N 1
ATOM 1226 C CA . ARG A 1 168 ? -0.946 -5.934 12.836 1 98.44 168 ARG A CA 1
ATOM 1227 C C . ARG A 1 168 ? -0.61 -7.418 12.961 1 98.44 168 ARG A C 1
ATOM 1229 O O . ARG A 1 168 ? -0.634 -7.973 14.062 1 98.44 168 ARG A O 1
ATOM 1236 N N . SER A 1 169 ? -0.324 -7.973 11.914 1 98.75 169 SER A N 1
ATOM 1237 C CA . SER A 1 169 ? 0.024 -9.391 11.812 1 98.75 169 SER A CA 1
ATOM 1238 C C . SER A 1 169 ? 1.037 -9.633 10.703 1 98.75 169 SER A C 1
ATOM 1240 O O . SER A 1 169 ? 0.955 -9.023 9.633 1 98.75 169 SER A O 1
ATOM 1242 N N . ILE A 1 170 ? 1.938 -10.57 10.914 1 98.81 170 ILE A N 1
ATOM 1243 C CA . ILE A 1 170 ? 2.967 -10.875 9.922 1 98.81 170 ILE A CA 1
ATOM 1244 C C . ILE A 1 170 ? 2.424 -11.883 8.914 1 98.81 170 ILE A C 1
ATOM 1246 O O . ILE A 1 170 ? 3.041 -12.117 7.871 1 98.81 170 ILE A O 1
ATOM 1250 N N . GLU A 1 171 ? 1.287 -12.445 9.125 1 98.62 171 GLU A N 1
ATOM 1251 C CA . GLU A 1 171 ? 0.747 -13.594 8.398 1 98.62 171 GLU A CA 1
ATOM 1252 C C . GLU A 1 171 ? 0.558 -13.273 6.918 1 98.62 171 GLU A C 1
ATOM 1254 O O . GLU A 1 171 ? 0.891 -14.086 6.051 1 98.62 171 GLU A O 1
ATOM 1259 N N . PRO A 1 172 ? 0.027 -12.062 6.551 1 98.88 172 PRO A N 1
ATOM 1260 C CA . PRO A 1 172 ? -0.141 -11.781 5.125 1 98.88 172 PRO A CA 1
ATOM 1261 C C . PRO A 1 172 ? 1.167 -11.883 4.344 1 98.88 172 PRO A C 1
ATOM 1263 O O . PRO A 1 172 ? 1.183 -12.398 3.223 1 98.88 172 PRO A O 1
ATOM 1266 N N . LEU A 1 173 ? 2.178 -11.398 4.945 1 98.94 173 LEU A N 1
ATOM 1267 C CA . LEU A 1 173 ? 3.475 -11.461 4.281 1 98.94 173 LEU A CA 1
ATOM 1268 C C . LEU A 1 173 ? 3.957 -12.906 4.164 1 98.94 173 LEU A C 1
ATOM 1270 O O . LEU A 1 173 ? 4.426 -13.32 3.102 1 98.94 173 LEU A O 1
ATOM 1274 N N . GLU A 1 174 ? 3.85 -13.656 5.223 1 98.69 174 GLU A N 1
ATOM 1275 C CA . GLU A 1 174 ? 4.289 -15.047 5.199 1 98.69 174 GLU A CA 1
ATOM 1276 C C . GLU A 1 174 ? 3.545 -15.844 4.133 1 98.69 174 GLU A C 1
ATOM 1278 O O . GLU A 1 174 ? 4.145 -16.656 3.422 1 98.69 174 GLU A O 1
ATOM 1283 N N . GLN A 1 175 ? 2.311 -15.648 4.023 1 98.44 175 GLN A N 1
ATOM 1284 C CA . GLN A 1 175 ? 1.501 -16.344 3.027 1 98.44 175 GLN A CA 1
ATOM 1285 C C . GLN A 1 175 ? 1.897 -15.938 1.611 1 98.44 175 GLN A C 1
ATOM 1287 O O . GLN A 1 175 ? 1.929 -16.766 0.705 1 98.44 175 GLN A O 1
ATOM 1292 N N . VAL A 1 176 ? 2.15 -14.664 1.4 1 98.69 176 VAL A N 1
ATOM 1293 C CA . VAL A 1 176 ? 2.559 -14.18 0.085 1 98.69 176 VAL A CA 1
ATOM 1294 C C . VAL A 1 176 ? 3.887 -14.82 -0.311 1 98.69 176 VAL A C 1
ATOM 1296 O O . VAL A 1 176 ? 4.039 -15.305 -1.434 1 98.69 176 VAL A O 1
ATOM 1299 N N . ILE A 1 177 ? 4.82 -14.797 0.646 1 98.5 177 ILE A N 1
ATOM 1300 C CA . ILE A 1 177 ? 6.133 -15.367 0.374 1 98.5 177 ILE A CA 1
ATOM 1301 C C . ILE A 1 177 ? 5.988 -16.844 0.023 1 98.5 177 ILE A C 1
ATOM 1303 O O . ILE A 1 177 ? 6.555 -17.312 -0.968 1 98.5 177 ILE A O 1
ATOM 1307 N N . ALA A 1 178 ? 5.211 -17.578 0.766 1 97.19 178 ALA A N 1
ATOM 1308 C CA . ALA A 1 178 ? 4.984 -18.984 0.503 1 97.19 178 ALA A CA 1
ATOM 1309 C C . ALA A 1 178 ? 4.32 -19.203 -0.855 1 97.19 178 ALA A C 1
ATOM 1311 O O . ALA A 1 178 ? 4.711 -20.094 -1.615 1 97.19 178 ALA A O 1
ATOM 1312 N N . SER A 1 179 ? 3.318 -18.422 -1.168 1 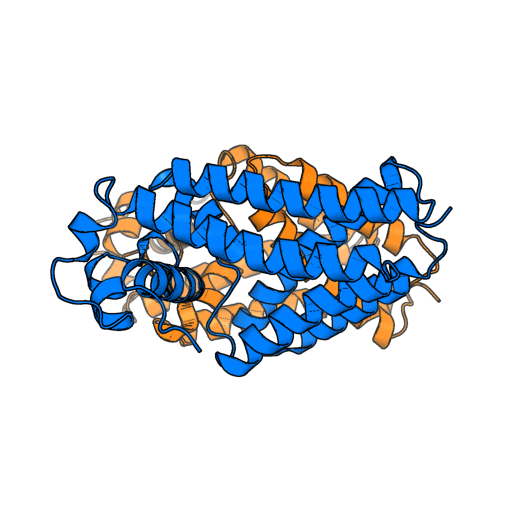96.12 179 SER A N 1
ATOM 1313 C CA . SER A 1 179 ? 2.607 -18.531 -2.438 1 96.12 179 SER A CA 1
ATOM 1314 C C . SER A 1 179 ? 3.539 -18.266 -3.617 1 96.12 179 SER A C 1
ATOM 1316 O O . SER A 1 179 ? 3.529 -19 -4.602 1 96.12 179 SER A O 1
ATOM 1318 N N . LEU A 1 180 ? 4.344 -17.188 -3.52 1 96.5 180 LEU A N 1
ATOM 1319 C CA . LEU A 1 180 ? 5.254 -16.844 -4.602 1 96.5 180 LEU A CA 1
ATOM 1320 C C . LEU A 1 180 ? 6.309 -17.922 -4.801 1 96.5 180 LEU A C 1
ATOM 1322 O O . LEU A 1 180 ? 6.668 -18.25 -5.934 1 96.5 180 LEU A O 1
ATOM 1326 N N . GLN A 1 181 ? 6.824 -18.406 -3.723 1 94.69 181 GLN A N 1
ATOM 1327 C CA . GLN A 1 181 ? 7.805 -19.484 -3.83 1 94.69 181 GLN A CA 1
ATOM 1328 C C . GLN A 1 181 ? 7.199 -20.719 -4.477 1 94.69 181 GLN A C 1
ATOM 1330 O O . GLN A 1 181 ? 7.832 -21.359 -5.316 1 94.69 181 GLN A O 1
ATOM 1335 N N . GLY A 1 182 ? 5.98 -21.078 -4.07 1 91.62 182 GLY A N 1
ATOM 1336 C CA . GLY A 1 182 ? 5.277 -22.188 -4.711 1 91.62 182 GLY A CA 1
ATOM 1337 C C . GLY A 1 182 ? 5.082 -21.984 -6.203 1 91.62 182 GLY A C 1
ATOM 1338 O O . GLY A 1 182 ? 5.305 -22.891 -6.996 1 91.62 182 GLY A O 1
ATOM 1339 N N . LEU A 1 183 ? 4.715 -20.797 -6.609 1 90.94 183 LEU A N 1
ATOM 1340 C CA . LEU A 1 183 ? 4.488 -20.469 -8.008 1 90.94 183 LEU A CA 1
ATOM 1341 C C . LEU A 1 183 ? 5.789 -20.531 -8.805 1 90.94 183 LEU A C 1
ATOM 1343 O O . LEU A 1 183 ? 5.789 -20.953 -9.961 1 90.94 183 LEU A O 1
ATOM 1347 N N . SER A 1 184 ? 6.875 -20.062 -8.164 1 89 184 SER A N 1
ATOM 1348 C CA . SER A 1 184 ? 8.164 -20.047 -8.852 1 89 184 SER A CA 1
ATOM 1349 C C . SER A 1 184 ? 8.648 -21.469 -9.141 1 89 184 SER A C 1
ATOM 1351 O O . SER A 1 184 ? 9.484 -21.672 -10.016 1 89 184 SER A O 1
ATOM 1353 N N . ARG A 1 185 ? 8.109 -22.422 -8.383 1 85.62 185 ARG A N 1
ATOM 1354 C CA . ARG A 1 185 ? 8.5 -23.812 -8.562 1 85.62 185 ARG A CA 1
ATOM 1355 C C . ARG A 1 185 ? 7.535 -24.531 -9.5 1 85.62 185 ARG A C 1
ATOM 1357 O O . ARG A 1 185 ? 7.809 -25.656 -9.938 1 85.62 185 ARG A O 1
ATOM 1364 N N . SER A 1 186 ? 6.449 -23.828 -9.688 1 79.62 186 SER A N 1
ATOM 1365 C CA . SER A 1 186 ? 5.414 -24.469 -10.492 1 79.62 186 SER A CA 1
ATOM 1366 C C . SER A 1 186 ? 5.676 -24.266 -11.984 1 79.62 186 SER A C 1
ATOM 1368 O O . SER A 1 186 ? 6.426 -23.375 -12.375 1 79.62 186 SER A O 1
ATOM 1370 N N . GLU A 1 187 ? 5.152 -25.078 -12.758 1 67.5 187 GLU A N 1
ATOM 1371 C CA . GLU A 1 187 ? 5.273 -25.016 -14.211 1 67.5 187 GLU A CA 1
ATOM 1372 C C . GLU A 1 187 ? 4.402 -23.906 -14.789 1 67.5 187 GLU A C 1
ATOM 1374 O O . GLU A 1 187 ? 4.551 -23.531 -15.953 1 67.5 187 GLU A O 1
ATOM 1379 N N . ALA A 1 188 ? 3.627 -23.344 -13.961 1 63.16 188 ALA A N 1
ATOM 1380 C CA . ALA A 1 188 ? 2.666 -22.359 -14.445 1 63.16 188 ALA A CA 1
ATOM 1381 C C . ALA A 1 188 ? 3.375 -21.172 -15.109 1 63.16 188 ALA A C 1
ATOM 1383 O O . ALA A 1 188 ? 2.861 -20.594 -16.062 1 63.16 188 ALA A O 1
ATOM 1384 N N . TRP A 1 189 ? 4.492 -20.844 -14.641 1 64.81 189 TRP A N 1
ATOM 1385 C CA . TRP A 1 189 ? 5.207 -19.734 -15.234 1 64.81 189 TRP A CA 1
ATOM 1386 C C . TRP A 1 189 ? 6.477 -20.203 -15.938 1 64.81 189 TRP A C 1
ATOM 1388 O O . TRP A 1 189 ? 7.156 -19.406 -16.594 1 64.81 189 TRP A O 1
ATOM 1398 N N . SER A 1 190 ? 6.824 -21.391 -15.602 1 56.19 190 SER A N 1
ATOM 1399 C CA . SER A 1 190 ? 8.102 -21.844 -16.141 1 56.19 190 SER A CA 1
ATOM 1400 C C . SER A 1 190 ? 7.961 -22.266 -17.609 1 56.19 190 SER A C 1
ATOM 1402 O O . SER A 1 190 ? 8.961 -22.438 -18.297 1 56.19 190 SER A O 1
ATOM 1404 N N . ARG A 1 191 ? 6.648 -22.562 -18.031 1 52.34 191 ARG A N 1
ATOM 1405 C CA . ARG A 1 191 ? 6.598 -23.094 -19.391 1 52.34 191 ARG A CA 1
ATOM 1406 C C . ARG A 1 191 ? 5.914 -22.125 -20.344 1 52.34 191 ARG A C 1
ATOM 1408 O O . ARG A 1 191 ? 5.008 -21.391 -19.938 1 52.34 191 ARG A O 1
ATOM 1415 N N . MET B 1 1 ? -33.594 11.141 -8.047 1 43.09 1 MET B N 1
ATOM 1416 C CA . MET B 1 1 ? -32.625 10.406 -7.234 1 43.09 1 MET B CA 1
ATOM 1417 C C . MET B 1 1 ? -32.438 11.086 -5.887 1 43.09 1 MET B C 1
ATOM 1419 O O . MET B 1 1 ? -32.219 12.297 -5.82 1 43.09 1 MET B O 1
ATOM 1423 N N . ALA B 1 2 ? -33 10.656 -4.887 1 57.81 2 ALA B N 1
ATOM 1424 C CA . ALA B 1 2 ? -33.062 11.352 -3.604 1 57.81 2 ALA B CA 1
ATOM 1425 C C . ALA B 1 2 ? -31.719 11.977 -3.246 1 57.81 2 ALA B C 1
ATOM 1427 O O . ALA B 1 2 ? -30.656 11.391 -3.506 1 57.81 2 ALA B O 1
ATOM 1428 N N . GLU B 1 3 ? -31.719 13.266 -3.158 1 79.75 3 GLU B N 1
ATOM 1429 C CA . GLU B 1 3 ? -30.516 14.023 -2.791 1 79.75 3 GLU B CA 1
ATOM 1430 C C . GLU B 1 3 ? -29.859 13.445 -1.544 1 79.75 3 GLU B C 1
ATOM 1432 O O . GLU B 1 3 ? -30.547 13.031 -0.608 1 79.75 3 GLU B O 1
ATOM 1437 N N . LEU B 1 4 ? -28.594 13.148 -1.607 1 83.19 4 LEU B N 1
ATOM 1438 C CA . LEU B 1 4 ? -27.875 12.648 -0.44 1 83.19 4 LEU B CA 1
ATOM 1439 C C . LEU B 1 4 ? -28.031 13.594 0.743 1 83.19 4 LEU B C 1
ATOM 1441 O O . LEU B 1 4 ? -28.047 14.82 0.567 1 83.19 4 LEU B O 1
ATOM 1445 N N . SER B 1 5 ? -28.297 13.062 1.875 1 90.12 5 SER B N 1
ATOM 1446 C CA . SER B 1 5 ? -28.312 13.883 3.08 1 90.12 5 SER B CA 1
ATOM 1447 C C . SER B 1 5 ? -26.969 14.578 3.293 1 90.12 5 SER B C 1
ATOM 1449 O O . SER B 1 5 ? -25.953 14.172 2.715 1 90.12 5 SER B O 1
ATOM 1451 N N . SER B 1 6 ? -26.969 15.656 4.074 1 91.25 6 SER B N 1
ATOM 1452 C CA . SER B 1 6 ? -25.734 16.359 4.41 1 91.25 6 SER B CA 1
ATOM 1453 C C . SER B 1 6 ? -24.719 15.414 5.047 1 91.25 6 SER B C 1
ATOM 1455 O O . SER B 1 6 ? -23.516 15.477 4.742 1 91.25 6 SER B O 1
ATOM 1457 N N . ARG B 1 7 ? -25.219 14.57 5.848 1 95 7 ARG B N 1
ATOM 1458 C CA . ARG B 1 7 ? -24.359 13.602 6.516 1 95 7 ARG B CA 1
ATOM 1459 C C . ARG B 1 7 ? -23.703 12.672 5.504 1 95 7 ARG B C 1
ATOM 1461 O O . ARG B 1 7 ? -22.484 12.43 5.57 1 95 7 ARG B O 1
ATOM 1468 N N . ASP B 1 8 ? -24.469 12.211 4.559 1 95.62 8 ASP B N 1
ATOM 1469 C CA . ASP B 1 8 ? -23.953 11.289 3.557 1 95.62 8 ASP B CA 1
ATOM 1470 C C . ASP B 1 8 ? -22.969 11.984 2.621 1 95.62 8 ASP B C 1
ATOM 1472 O O . ASP B 1 8 ? -21.969 11.383 2.195 1 95.62 8 ASP B O 1
ATOM 1476 N N . ARG B 1 9 ? -23.219 13.18 2.316 1 95.94 9 ARG B N 1
ATOM 1477 C CA . ARG B 1 9 ? -22.297 13.945 1.483 1 95.94 9 ARG B CA 1
ATOM 1478 C C . ARG B 1 9 ? -20.953 14.125 2.172 1 95.94 9 ARG B C 1
ATOM 1480 O O . ARG B 1 9 ? -19.906 14.039 1.528 1 95.94 9 ARG B O 1
ATOM 1487 N N . MET B 1 10 ? -21.031 14.344 3.463 1 97.31 10 MET B N 1
ATOM 1488 C CA . MET B 1 10 ? -19.797 14.5 4.23 1 97.31 10 MET B CA 1
ATOM 1489 C C . MET B 1 10 ? -19.016 13.195 4.281 1 97.31 10 MET B C 1
ATOM 1491 O O . MET B 1 10 ? -17.797 13.195 4.152 1 97.31 10 MET B O 1
ATOM 1495 N N . ILE B 1 11 ? -19.734 12.086 4.422 1 98.25 11 ILE B N 1
ATOM 1496 C CA . ILE B 1 11 ? -19.078 10.789 4.461 1 98.25 11 ILE B CA 1
ATOM 1497 C C . ILE B 1 11 ? -18.438 10.492 3.105 1 98.25 11 ILE B C 1
ATOM 1499 O O . ILE B 1 11 ? -17.281 10.062 3.033 1 98.25 11 ILE B O 1
ATOM 1503 N N . ARG B 1 12 ? -19.141 10.758 2.049 1 97.94 12 ARG B N 1
ATOM 1504 C CA . ARG B 1 12 ? -18.609 10.539 0.707 1 97.94 12 ARG B CA 1
ATOM 1505 C C . ARG B 1 12 ? -17.375 11.406 0.459 1 97.94 12 ARG B C 1
ATOM 1507 O O . ARG B 1 12 ? -16.406 10.945 -0.135 1 97.94 12 ARG B O 1
ATOM 1514 N N . SER B 1 13 ? -17.453 12.648 0.88 1 98.25 13 SER B N 1
ATOM 1515 C CA . SER B 1 13 ? -16.328 13.555 0.759 1 98.25 13 SER B CA 1
ATOM 1516 C C . SER B 1 13 ? -15.133 13.062 1.563 1 98.25 13 SER B C 1
ATOM 1518 O O . SER B 1 13 ? -13.992 13.109 1.092 1 98.25 13 SER B O 1
ATOM 1520 N N . ALA B 1 14 ? -15.422 12.594 2.787 1 98.69 14 ALA B N 1
ATOM 1521 C CA . ALA B 1 14 ? -14.359 12.07 3.629 1 98.69 14 ALA B CA 1
ATOM 1522 C C . ALA B 1 14 ? -13.688 10.859 2.975 1 98.69 14 ALA B C 1
ATOM 1524 O O . ALA B 1 14 ? -12.461 10.734 3.006 1 98.69 14 ALA B O 1
ATOM 1525 N N . VAL B 1 15 ? -14.438 9.992 2.377 1 98.81 15 VAL B N 1
ATOM 1526 C CA . VAL B 1 15 ? -13.906 8.828 1.681 1 98.81 15 VAL B CA 1
ATOM 1527 C C . VAL B 1 15 ? -12.93 9.281 0.592 1 98.81 15 VAL B C 1
ATOM 1529 O O . VAL B 1 15 ? -11.812 8.773 0.498 1 98.81 15 VAL B O 1
ATOM 1532 N N . GLU B 1 16 ? -13.344 10.203 -0.206 1 98.44 16 GLU B N 1
ATOM 1533 C CA . GLU B 1 16 ? -12.5 10.68 -1.291 1 98.44 16 GLU B CA 1
ATOM 1534 C C . GLU B 1 16 ? -11.227 11.32 -0.751 1 98.44 16 GLU B C 1
ATOM 1536 O O . GLU B 1 16 ? -10.133 11.07 -1.265 1 98.44 16 GLU B O 1
ATOM 1541 N N . LEU B 1 17 ? -11.406 12.125 0.297 1 98.62 17 LEU B N 1
ATOM 1542 C CA . LEU B 1 17 ? -10.273 12.875 0.829 1 98.62 17 LEU B CA 1
ATOM 1543 C C . LEU B 1 17 ? -9.266 11.938 1.491 1 98.62 17 LEU B C 1
ATOM 1545 O O . LEU B 1 17 ? -8.055 12.109 1.336 1 98.62 17 LEU B O 1
ATOM 1549 N N . ILE B 1 18 ? -9.75 10.914 2.252 1 98.69 18 ILE B N 1
ATOM 1550 C CA . ILE B 1 18 ? -8.789 10.031 2.9 1 98.69 18 ILE B CA 1
ATOM 1551 C C . ILE B 1 18 ? -8.148 9.117 1.858 1 98.69 18 ILE B C 1
ATOM 1553 O O . ILE B 1 18 ? -7.008 8.68 2.033 1 98.69 18 ILE B O 1
ATOM 1557 N N . SER B 1 19 ? -8.789 8.836 0.732 1 98.5 19 SER B N 1
ATOM 1558 C CA . SER B 1 19 ? -8.219 8.062 -0.364 1 98.5 19 SER B CA 1
ATOM 1559 C C . SER B 1 19 ? -7.074 8.82 -1.032 1 98.5 19 SER B C 1
ATOM 1561 O O . SER B 1 19 ? -6.133 8.211 -1.542 1 98.5 19 SER B O 1
ATOM 1563 N N . ARG B 1 20 ? -7.16 10.109 -1.014 1 97.94 20 ARG B N 1
ATOM 1564 C CA . ARG B 1 20 ? -6.191 10.961 -1.694 1 97.94 20 ARG B CA 1
ATOM 1565 C C . ARG B 1 20 ? -5.07 11.375 -0.75 1 97.94 20 ARG B C 1
ATOM 1567 O O . ARG B 1 20 ? -3.895 11.352 -1.124 1 97.94 20 ARG B O 1
ATOM 1574 N N . ASN B 1 21 ? -5.492 11.719 0.518 1 97.31 21 ASN B N 1
ATOM 1575 C CA . ASN B 1 21 ? -4.566 12.445 1.385 1 97.31 21 ASN B CA 1
ATOM 1576 C C . ASN B 1 21 ? -4.215 11.633 2.627 1 97.31 21 ASN B C 1
ATOM 1578 O O . ASN B 1 21 ? -3.252 11.953 3.332 1 97.31 21 ASN B O 1
ATOM 1582 N N . GLY B 1 22 ? -4.945 10.523 2.854 1 97.88 22 GLY B N 1
ATOM 1583 C CA . GLY B 1 22 ? -4.816 9.812 4.113 1 97.88 22 GLY B CA 1
ATOM 1584 C C . GLY B 1 22 ? -5.637 10.414 5.234 1 97.88 22 GLY B C 1
ATOM 1585 O O . GLY B 1 22 ? -6.102 11.555 5.121 1 97.88 22 GLY B O 1
ATOM 1586 N N . VAL B 1 23 ? -5.789 9.758 6.305 1 98.62 23 VAL B N 1
ATOM 1587 C CA . VAL B 1 23 ? -6.648 10.125 7.422 1 98.62 23 VAL B CA 1
ATOM 1588 C C . VAL B 1 23 ? -6.055 11.328 8.156 1 98.62 23 VAL B C 1
ATOM 1590 O O . VAL B 1 23 ? -6.762 12.289 8.445 1 98.62 23 VAL B O 1
ATOM 1593 N N . ASP B 1 24 ? -4.805 11.289 8.43 1 97.25 24 ASP B N 1
ATOM 1594 C CA . ASP B 1 24 ? -4.164 12.328 9.227 1 97.25 24 ASP B CA 1
ATOM 1595 C C . ASP B 1 24 ? -4.219 13.68 8.523 1 97.25 24 ASP B C 1
ATOM 1597 O O . ASP B 1 24 ? -4.387 14.719 9.164 1 97.25 24 ASP B O 1
ATOM 1601 N N . ALA B 1 25 ? -4.191 13.656 7.242 1 96.94 25 ALA B N 1
ATOM 1602 C CA . ALA B 1 25 ? -4.121 14.891 6.469 1 96.94 25 ALA B CA 1
ATOM 1603 C C . ALA B 1 25 ? -5.516 15.406 6.121 1 96.94 25 ALA B C 1
ATOM 1605 O O . ALA B 1 25 ? -5.66 16.406 5.414 1 96.94 25 ALA B O 1
ATOM 1606 N N . THR B 1 26 ? -6.559 14.766 6.547 1 98.06 26 THR B N 1
ATOM 1607 C CA . THR B 1 26 ? -7.934 15.164 6.258 1 98.06 26 THR B CA 1
ATOM 1608 C C . THR B 1 26 ? -8.609 15.719 7.508 1 98.06 26 THR B C 1
ATOM 1610 O O . THR B 1 26 ? -8.812 14.992 8.484 1 98.06 26 THR B O 1
ATOM 1613 N N . SER B 1 27 ? -8.977 17 7.488 1 96.75 27 SER B N 1
ATOM 1614 C CA . SER B 1 27 ? -9.617 17.656 8.625 1 96.75 27 SER B CA 1
ATOM 1615 C C . SER B 1 27 ? -11.117 17.828 8.391 1 96.75 27 SER B C 1
ATOM 1617 O O . SER B 1 27 ? -11.602 17.641 7.277 1 96.75 27 SER B O 1
ATOM 1619 N N . PHE B 1 28 ? -11.789 18.219 9.469 1 96.19 28 PHE B N 1
ATOM 1620 C CA . PHE B 1 28 ? -13.195 18.578 9.352 1 96.19 28 PHE B CA 1
ATOM 1621 C C . PHE B 1 28 ? -13.383 19.719 8.359 1 96.19 28 PHE B C 1
ATOM 1623 O O . PHE B 1 28 ? -14.305 19.703 7.543 1 96.19 28 PHE B O 1
ATOM 1630 N N . SER B 1 29 ? -12.516 20.672 8.461 1 95.44 29 SER B N 1
ATOM 1631 C CA . SER B 1 29 ? -12.594 21.812 7.559 1 95.44 29 SER B CA 1
ATOM 1632 C C . SER B 1 29 ? -12.453 21.375 6.102 1 95.44 29 SER B C 1
ATOM 1634 O O . SER B 1 29 ? -13.156 21.891 5.227 1 95.44 29 SER B O 1
ATOM 1636 N N . ASP B 1 30 ? -11.578 20.438 5.82 1 97 30 ASP B N 1
ATOM 1637 C CA . ASP B 1 30 ? -11.406 19.906 4.473 1 97 30 ASP B CA 1
ATOM 1638 C C . ASP B 1 30 ? -12.695 19.266 3.967 1 97 30 ASP B C 1
ATOM 1640 O O . ASP B 1 30 ? -13.094 19.469 2.82 1 97 30 ASP B O 1
ATOM 1644 N N . VAL B 1 31 ? -13.32 18.469 4.855 1 97.94 31 VAL B N 1
ATOM 1645 C CA . VAL B 1 31 ? -14.523 17.734 4.48 1 97.94 31 VAL B CA 1
ATOM 1646 C C . VAL B 1 31 ? -15.672 18.719 4.227 1 97.94 31 VAL B C 1
ATOM 1648 O O . VAL B 1 31 ? -16.438 18.562 3.271 1 97.94 31 VAL B O 1
ATOM 1651 N N . ILE B 1 32 ? -15.75 19.703 5.043 1 95.56 32 ILE B N 1
ATOM 1652 C CA . ILE B 1 32 ? -16.797 20.703 4.883 1 95.56 32 ILE B CA 1
ATOM 1653 C C . ILE B 1 32 ? -16.609 21.438 3.553 1 95.56 32 ILE B C 1
ATOM 1655 O O . ILE B 1 32 ? -17.562 21.578 2.779 1 95.56 32 ILE B O 1
ATOM 1659 N N . LYS B 1 33 ? -15.43 21.859 3.309 1 96.06 33 LYS B N 1
ATOM 1660 C CA . LYS B 1 33 ? -15.125 22.562 2.066 1 96.06 33 LYS B CA 1
ATOM 1661 C C . LYS B 1 33 ? -15.406 21.672 0.852 1 96.06 33 LYS B C 1
ATOM 1663 O O . LYS B 1 33 ? -16 22.125 -0.127 1 96.06 33 LYS B O 1
ATOM 1668 N N . HIS B 1 34 ? -15.07 20.469 0.954 1 97 34 HIS B N 1
ATOM 1669 C CA . HIS B 1 34 ? -15.188 19.547 -0.167 1 97 34 HIS B CA 1
ATOM 1670 C C . HIS B 1 34 ? -16.641 19.125 -0.389 1 97 34 HIS B C 1
ATOM 1672 O O . HIS B 1 34 ? -17.078 18.953 -1.531 1 97 34 HIS B O 1
ATOM 1678 N N . SER B 1 35 ? -17.375 18.938 0.679 1 95.94 35 SER B N 1
ATOM 1679 C CA . SER B 1 35 ? -18.734 18.406 0.597 1 95.94 35 SER B CA 1
ATOM 1680 C C . SER B 1 35 ? -19.734 19.5 0.231 1 95.94 35 SER B C 1
ATOM 1682 O O . SER B 1 35 ? -20.859 19.203 -0.183 1 95.94 35 SER B O 1
ATOM 1684 N N . GLY B 1 36 ? -19.406 20.703 0.551 1 93.75 36 GLY B N 1
ATOM 1685 C CA . GLY B 1 36 ? -20.359 21.797 0.369 1 93.75 36 GLY B CA 1
ATOM 1686 C C . GLY B 1 36 ? -21.406 21.875 1.459 1 93.75 36 GLY B C 1
ATOM 1687 O O . GLY B 1 36 ? -22.406 22.578 1.317 1 93.75 36 GLY B O 1
ATOM 1688 N N . ALA B 1 37 ? -21.297 21.125 2.443 1 90.5 37 ALA B N 1
ATOM 1689 C CA . ALA B 1 37 ? -22.219 21.172 3.576 1 90.5 37 ALA B CA 1
ATOM 1690 C C . ALA B 1 37 ? -22.094 22.484 4.332 1 90.5 37 ALA B C 1
ATOM 1692 O O . ALA B 1 37 ? -21.047 23.156 4.273 1 90.5 37 ALA B O 1
ATOM 1693 N N . PRO B 1 38 ? -23.219 22.859 4.969 1 87.81 38 PRO B N 1
ATOM 1694 C CA . PRO B 1 38 ? -23.141 24.094 5.754 1 87.81 38 PRO B CA 1
ATOM 1695 C C . PRO B 1 38 ? -22.047 24.047 6.816 1 87.81 38 PRO B C 1
ATOM 1697 O O . PRO B 1 38 ? -21.828 23.016 7.434 1 87.81 38 PRO B O 1
ATOM 1700 N N . ARG B 1 39 ? -21.547 25.234 6.914 1 85.12 39 ARG B N 1
ATOM 1701 C CA . ARG B 1 39 ? -20.484 25.375 7.914 1 85.12 39 ARG B CA 1
ATOM 1702 C C . ARG B 1 39 ? -21 24.984 9.297 1 85.12 39 ARG B C 1
ATOM 1704 O O . ARG B 1 39 ? -22.109 25.359 9.688 1 85.12 39 ARG B O 1
ATOM 1711 N N . GLY B 1 40 ? -20.375 24.344 10.078 1 85.12 40 GLY B N 1
ATOM 1712 C CA . GLY B 1 40 ? -20.703 23.969 11.445 1 85.12 40 GLY B CA 1
ATOM 1713 C C . GLY B 1 40 ? -21.562 22.719 11.539 1 85.12 40 GLY B C 1
ATOM 1714 O O . GLY B 1 40 ? -21.688 22.125 12.609 1 85.12 40 GLY B O 1
ATOM 1715 N N . SER B 1 41 ? -22.141 22.328 10.516 1 88.81 41 SER B N 1
ATOM 1716 C CA . SER B 1 41 ? -23.078 21.203 10.539 1 88.81 41 SER B CA 1
ATOM 1717 C C . SER B 1 41 ? -22.344 19.891 10.859 1 88.81 41 SER B C 1
ATOM 1719 O O . SER B 1 41 ? -22.953 18.953 11.359 1 88.81 41 SER B O 1
ATOM 1721 N N . ILE B 1 42 ? -21.062 19.844 10.594 1 90.56 42 ILE B N 1
ATOM 1722 C CA . ILE B 1 42 ? -20.312 18.594 10.727 1 90.56 42 ILE B CA 1
ATOM 1723 C C . ILE B 1 42 ? -20.266 18.172 12.195 1 90.56 42 ILE B C 1
ATOM 1725 O O . ILE B 1 42 ? -20.312 16.984 12.516 1 90.56 42 ILE B O 1
ATOM 1729 N N . TYR B 1 43 ? -20.344 19.156 13.125 1 90.25 43 TYR B N 1
ATOM 1730 C CA . TYR B 1 43 ? -20.297 18.859 14.555 1 90.25 43 TYR B CA 1
ATOM 1731 C C . TYR B 1 43 ? -21.609 18.266 15.031 1 90.25 43 TYR B C 1
ATOM 1733 O O . TYR B 1 43 ? -21.641 17.516 16.016 1 90.25 43 TYR B O 1
ATOM 1741 N N . HIS B 1 44 ? -22.609 18.625 14.32 1 93.69 44 HIS B N 1
ATOM 1742 C CA . HIS B 1 44 ? -23.922 18.047 14.617 1 93.69 44 HIS B CA 1
ATOM 1743 C C . HIS B 1 44 ? -24.016 16.594 14.133 1 93.69 44 HIS B C 1
ATOM 1745 O O . HIS B 1 44 ? -24.516 15.727 14.844 1 93.69 44 HIS B O 1
ATOM 1751 N N . HIS B 1 45 ? -23.484 16.375 13.031 1 95.69 45 HIS B N 1
ATOM 1752 C CA . HIS B 1 45 ? -23.594 15.062 12.398 1 95.69 45 HIS B CA 1
ATOM 1753 C C . HIS B 1 45 ? -22.594 14.078 12.984 1 95.69 45 HIS B C 1
ATOM 1755 O O . HIS B 1 45 ? -22.828 12.867 12.977 1 95.69 45 HIS B O 1
ATOM 1761 N N . PHE B 1 46 ? -21.484 14.594 13.523 1 97.75 46 PHE B N 1
ATOM 1762 C CA . PHE B 1 46 ? -20.422 13.766 14.078 1 97.75 46 PHE B CA 1
ATOM 1763 C C . PHE B 1 46 ? -19.953 14.312 15.43 1 97.75 46 PHE B C 1
ATOM 1765 O O . PHE B 1 46 ? -18.828 14.789 15.555 1 97.75 46 PHE B O 1
ATOM 1772 N N . PRO B 1 47 ? -20.797 14.125 16.391 1 96.31 47 PRO B N 1
ATOM 1773 C CA . PRO B 1 47 ? -20.469 14.664 17.719 1 96.31 47 PRO B CA 1
ATOM 1774 C C . PRO B 1 47 ? -19.234 14 18.344 1 96.31 47 PRO B C 1
ATOM 1776 O O . PRO B 1 47 ? -18.594 14.586 19.219 1 96.31 47 PRO B O 1
ATOM 1779 N N . GLY B 1 48 ? -18.922 12.773 17.859 1 96.62 48 GLY B N 1
ATOM 1780 C CA . GLY B 1 48 ? -17.734 12.086 18.344 1 96.62 48 GLY B CA 1
ATOM 1781 C C . GLY B 1 48 ? -16.453 12.602 17.719 1 96.62 48 GLY B C 1
ATOM 1782 O O . GLY B 1 48 ? -15.359 12.094 18.016 1 96.62 48 GLY B O 1
ATOM 1783 N N . GLY B 1 49 ? -16.609 13.586 16.781 1 96.44 49 GLY B N 1
ATOM 1784 C CA . GLY B 1 49 ? -15.438 14.25 16.234 1 96.44 49 GLY B CA 1
ATOM 1785 C C . GLY B 1 49 ? -14.891 13.57 14.992 1 96.44 49 GLY B C 1
ATOM 1786 O O . GLY B 1 49 ? -15.602 12.812 14.336 1 96.44 49 GLY B O 1
ATOM 1787 N N . LYS B 1 50 ? -13.664 13.906 14.68 1 97.19 50 LYS B N 1
ATOM 1788 C CA . LYS B 1 50 ? -12.977 13.422 13.492 1 97.19 50 LYS B CA 1
ATOM 1789 C C . LYS B 1 50 ? -12.961 11.898 13.453 1 97.19 50 LYS B C 1
ATOM 1791 O O . LYS B 1 50 ? -13.18 11.297 12.398 1 97.19 50 LYS B O 1
ATOM 1796 N N . THR B 1 51 ? -12.672 11.258 14.602 1 98.38 51 THR B N 1
ATOM 1797 C CA . THR B 1 51 ? -12.602 9.805 14.672 1 98.38 51 THR B CA 1
ATOM 1798 C C . THR B 1 51 ? -13.906 9.18 14.18 1 98.38 51 THR B C 1
ATOM 1800 O O . THR B 1 51 ? -13.883 8.258 13.352 1 98.38 51 THR B O 1
ATOM 1803 N N . GLU B 1 52 ? -14.961 9.672 14.648 1 98.62 52 GLU B N 1
ATOM 1804 C CA . GLU B 1 52 ? -16.266 9.148 14.242 1 98.62 52 GLU B CA 1
ATOM 1805 C C . GLU B 1 52 ? -16.469 9.289 12.742 1 98.62 52 GLU B C 1
ATOM 1807 O O . GLU B 1 52 ? -16.922 8.352 12.078 1 98.62 52 GLU B O 1
ATOM 1812 N N . LEU B 1 53 ? -16.203 10.445 12.195 1 98.56 53 LEU B N 1
ATOM 1813 C CA . LEU B 1 53 ? -16.344 10.68 10.758 1 98.56 53 LEU B CA 1
ATOM 1814 C C . LEU B 1 53 ? -15.445 9.734 9.969 1 98.56 53 LEU B C 1
ATOM 1816 O O . LEU B 1 53 ? -15.891 9.133 8.984 1 98.56 53 LEU B O 1
ATOM 1820 N N . MET B 1 54 ? -14.219 9.555 10.383 1 98.88 54 MET B N 1
ATOM 1821 C CA . MET B 1 54 ? -13.266 8.711 9.664 1 98.88 54 MET B CA 1
ATOM 1822 C C . MET B 1 54 ? -13.688 7.246 9.742 1 98.88 54 MET B C 1
ATOM 1824 O O . MET B 1 54 ? -13.547 6.504 8.766 1 98.88 54 MET B O 1
ATOM 1828 N N . VAL B 1 55 ? -14.125 6.84 10.883 1 98.88 55 VAL B N 1
ATOM 1829 C CA . VAL B 1 55 ? -14.641 5.48 11.031 1 98.88 55 VAL B CA 1
ATOM 1830 C C . VAL B 1 55 ? -15.781 5.246 10.047 1 98.88 55 VAL B C 1
ATOM 1832 O O . VAL B 1 55 ? -15.789 4.242 9.328 1 98.88 55 VAL B O 1
ATOM 1835 N N . GLU B 1 56 ? -16.672 6.16 9.977 1 98.75 56 GLU B N 1
ATOM 1836 C CA . GLU B 1 56 ? -17.812 6.027 9.07 1 98.75 56 GLU B CA 1
ATOM 1837 C C . GLU B 1 56 ? -17.359 6.035 7.617 1 98.75 56 GLU B C 1
ATOM 1839 O O . GLU B 1 56 ? -17.922 5.328 6.781 1 98.75 56 GLU B O 1
ATOM 1844 N N . ALA B 1 57 ? -16.422 6.84 7.32 1 98.88 57 ALA B N 1
ATOM 1845 C CA . ALA B 1 57 ? -15.898 6.898 5.961 1 98.88 57 ALA B CA 1
ATOM 1846 C C . ALA B 1 57 ? -15.273 5.562 5.555 1 98.88 57 ALA B C 1
ATOM 1848 O O . ALA B 1 57 ? -15.562 5.043 4.473 1 98.88 57 ALA B O 1
ATOM 1849 N N . VAL B 1 58 ? -14.484 4.977 6.445 1 98.94 58 VAL B N 1
ATOM 1850 C CA . VAL B 1 58 ? -13.828 3.699 6.16 1 98.94 58 VAL B CA 1
ATOM 1851 C C . VAL B 1 58 ? -14.883 2.602 6.023 1 98.94 58 VAL B C 1
ATOM 1853 O O . VAL B 1 58 ? -14.812 1.782 5.102 1 98.94 58 VAL B O 1
ATOM 1856 N N . ARG B 1 59 ? -15.844 2.613 6.891 1 98.88 59 ARG B N 1
ATOM 1857 C CA . ARG B 1 59 ? -16.922 1.623 6.82 1 98.88 59 ARG B CA 1
ATOM 1858 C C . ARG B 1 59 ? -17.688 1.746 5.512 1 98.88 59 ARG B C 1
ATOM 1860 O O . ARG B 1 59 ? -18.016 0.739 4.879 1 98.88 59 ARG B O 1
ATOM 1867 N N . ALA B 1 60 ? -18.016 2.959 5.172 1 98.69 60 ALA B N 1
ATOM 1868 C CA . ALA B 1 60 ? -18.766 3.195 3.945 1 98.69 60 ALA B CA 1
ATOM 1869 C C . ALA B 1 60 ? -17.984 2.738 2.717 1 98.69 60 ALA B C 1
ATOM 1871 O O . ALA B 1 60 ? -18.531 2.061 1.843 1 98.69 60 ALA B O 1
ATOM 1872 N N . ALA B 1 61 ? -16.75 3.088 2.65 1 98.56 61 ALA B N 1
ATOM 1873 C CA . ALA B 1 61 ? -15.891 2.662 1.549 1 98.56 61 ALA B CA 1
ATOM 1874 C C . ALA B 1 61 ? -15.758 1.143 1.511 1 98.56 61 ALA B C 1
ATOM 1876 O O . ALA B 1 61 ? -15.883 0.529 0.448 1 98.56 61 ALA B O 1
ATOM 1877 N N . GLY B 1 62 ? -15.492 0.55 2.693 1 98.62 62 GLY B N 1
ATOM 1878 C CA . GLY B 1 62 ? -15.398 -0.897 2.795 1 98.62 62 GLY B CA 1
ATOM 1879 C C . GLY B 1 62 ? -16.656 -1.609 2.338 1 98.62 62 GLY B C 1
ATOM 1880 O O . GLY B 1 62 ? -16.594 -2.652 1.685 1 98.62 62 GLY B O 1
ATOM 1881 N N . ALA B 1 63 ? -17.766 -1.034 2.656 1 98.25 63 ALA B N 1
ATOM 1882 C CA . ALA B 1 63 ? -19.062 -1.638 2.311 1 98.25 63 ALA B CA 1
ATOM 1883 C C . ALA B 1 63 ? -19.266 -1.659 0.799 1 98.25 63 ALA B C 1
ATOM 1885 O O . ALA B 1 63 ? -19.844 -2.6 0.26 1 98.25 63 ALA B O 1
ATOM 1886 N N . ILE B 1 64 ? -18.828 -0.662 0.113 1 96.81 64 ILE B N 1
ATOM 1887 C CA . ILE B 1 64 ? -18.938 -0.599 -1.34 1 96.81 64 ILE B CA 1
ATOM 1888 C C . ILE B 1 64 ? -18.156 -1.745 -1.969 1 96.81 64 ILE B C 1
ATOM 1890 O O . ILE B 1 64 ? -18.672 -2.463 -2.83 1 96.81 64 ILE B O 1
ATOM 1894 N N . ILE B 1 65 ? -16.953 -1.939 -1.534 1 97.06 65 ILE B N 1
ATOM 1895 C CA . ILE B 1 65 ? -16.078 -2.984 -2.062 1 97.06 65 ILE B CA 1
ATOM 1896 C C . ILE B 1 65 ? -16.625 -4.355 -1.675 1 97.06 65 ILE B C 1
ATOM 1898 O O . ILE B 1 65 ? -16.688 -5.266 -2.506 1 97.06 65 ILE B O 1
ATOM 1902 N N . THR B 1 66 ? -17.047 -4.477 -0.407 1 98.06 66 THR B N 1
ATOM 1903 C CA . THR B 1 66 ? -17.656 -5.715 0.073 1 98.06 66 THR B CA 1
ATOM 1904 C C . THR B 1 66 ? -18.844 -6.121 -0.806 1 98.06 66 THR B C 1
ATOM 1906 O O . THR B 1 66 ? -18.953 -7.281 -1.198 1 98.06 66 THR B O 1
ATOM 1909 N N . ARG B 1 67 ? -19.656 -5.188 -1.139 1 97.44 67 ARG B N 1
ATOM 1910 C CA . ARG B 1 67 ? -20.844 -5.469 -1.946 1 97.44 67 ARG B CA 1
ATOM 1911 C C . ARG B 1 67 ? -20.453 -5.934 -3.346 1 97.44 67 ARG B C 1
ATOM 1913 O O . ARG B 1 67 ? -21.078 -6.84 -3.9 1 97.44 67 ARG B O 1
ATOM 1920 N N . ARG B 1 68 ? -19.484 -5.312 -3.893 1 96.19 68 ARG B N 1
ATOM 1921 C CA . ARG B 1 68 ? -19.031 -5.688 -5.227 1 96.19 68 ARG B CA 1
ATOM 1922 C C . ARG B 1 68 ? -18.484 -7.109 -5.242 1 96.19 68 ARG B C 1
ATOM 1924 O O . ARG B 1 68 ? -18.797 -7.895 -6.137 1 96.19 68 ARG B O 1
ATOM 1931 N N . ILE B 1 69 ? -17.641 -7.477 -4.23 1 96 69 ILE B N 1
ATOM 1932 C CA . ILE B 1 69 ? -17.078 -8.812 -4.109 1 96 69 ILE B CA 1
ATOM 1933 C C . ILE B 1 69 ? -18.203 -9.836 -3.904 1 96 69 ILE B C 1
ATOM 1935 O O . ILE B 1 69 ? -18.234 -10.859 -4.586 1 96 69 ILE B O 1
ATOM 1939 N N . SER B 1 70 ? -19.125 -9.469 -3.021 1 96.62 70 SER B N 1
ATOM 1940 C CA . SER B 1 70 ? -20.219 -10.383 -2.684 1 96.62 70 SER B CA 1
ATOM 1941 C C . SER B 1 70 ? -21.109 -10.641 -3.891 1 96.62 70 SER B C 1
ATOM 1943 O O . SER B 1 70 ? -21.531 -11.781 -4.125 1 96.62 70 SER B O 1
ATOM 1945 N N . SER B 1 71 ? -21.422 -9.602 -4.613 1 96.62 71 SER B N 1
ATOM 1946 C CA . SER B 1 71 ? -22.266 -9.734 -5.793 1 96.62 71 SER B CA 1
ATOM 1947 C C . SER B 1 71 ? -21.609 -10.617 -6.848 1 96.62 71 SER B C 1
ATOM 1949 O O . SER B 1 71 ? -22.266 -11.484 -7.434 1 96.62 71 SER B O 1
ATOM 1951 N N . ALA B 1 72 ? -20.344 -10.43 -7.094 1 95.44 72 ALA B N 1
ATOM 1952 C CA . ALA B 1 72 ? -19.625 -11.242 -8.062 1 95.44 72 ALA B CA 1
ATOM 1953 C C . ALA B 1 72 ? -19.5 -12.688 -7.598 1 95.44 72 ALA B C 1
ATOM 1955 O O . ALA B 1 72 ? -19.594 -13.617 -8.406 1 95.44 72 ALA B O 1
ATOM 1956 N N . ALA B 1 73 ? -19.328 -12.898 -6.293 1 92.5 73 ALA B N 1
ATOM 1957 C CA . ALA B 1 73 ? -19.156 -14.227 -5.715 1 92.5 73 ALA B CA 1
ATOM 1958 C C . ALA B 1 73 ? -20.453 -15.023 -5.777 1 92.5 73 ALA B C 1
ATOM 1960 O O . ALA B 1 73 ? -20.438 -16.25 -5.906 1 92.5 73 ALA B O 1
ATOM 1961 N N . ALA B 1 74 ? -21.578 -14.375 -5.648 1 91 74 ALA B N 1
ATOM 1962 C CA . ALA B 1 74 ? -22.891 -15.023 -5.594 1 91 74 ALA B CA 1
ATOM 1963 C C . ALA B 1 74 ? -23.234 -15.68 -6.926 1 91 74 ALA B C 1
ATOM 1965 O O . ALA B 1 74 ? -23.906 -16.719 -6.957 1 91 74 ALA B O 1
ATOM 1966 N N . THR B 1 75 ? -22.688 -15.148 -8 1 86.56 75 THR B N 1
ATOM 1967 C CA . THR B 1 75 ? -23.188 -15.617 -9.289 1 86.56 75 THR B CA 1
ATOM 1968 C C . THR B 1 75 ? -22.047 -16.031 -10.203 1 86.56 75 THR B C 1
ATOM 1970 O O . THR B 1 75 ? -22.266 -16.531 -11.305 1 86.56 75 THR B O 1
ATOM 1973 N N . GLY B 1 76 ? -20.859 -15.773 -9.758 1 90.31 76 GLY B N 1
ATOM 1974 C CA . GLY B 1 76 ? -19.781 -15.938 -10.711 1 90.31 76 GLY B CA 1
ATOM 1975 C C . GLY B 1 76 ? -18.672 -16.844 -10.203 1 90.31 76 GLY B C 1
ATOM 1976 O O . GLY B 1 76 ? -18.766 -17.406 -9.117 1 90.31 76 GLY B O 1
ATOM 1977 N N . SER B 1 77 ? -17.672 -17.047 -11.047 1 93 77 SER B N 1
ATOM 1978 C CA . SER B 1 77 ? -16.469 -17.812 -10.742 1 93 77 SER B CA 1
ATOM 1979 C C . SER B 1 77 ? -15.469 -16.969 -9.953 1 93 77 SER B C 1
ATOM 1981 O O . SER B 1 77 ? -15.688 -15.773 -9.734 1 93 77 SER B O 1
ATOM 1983 N N . THR B 1 78 ? -14.445 -17.641 -9.531 1 92.5 78 THR B N 1
ATOM 1984 C CA . THR B 1 78 ? -13.344 -16.938 -8.891 1 92.5 78 THR B CA 1
ATOM 1985 C C . THR B 1 78 ? -12.773 -15.867 -9.82 1 92.5 78 THR B C 1
ATOM 1987 O O . THR B 1 78 ? -12.469 -14.75 -9.391 1 92.5 78 THR B O 1
ATOM 1990 N N . ALA B 1 79 ? -12.68 -16.172 -11.078 1 94.5 79 ALA B N 1
ATOM 1991 C CA . ALA B 1 79 ? -12.195 -15.211 -12.078 1 94.5 79 ALA B CA 1
ATOM 1992 C C . ALA B 1 79 ? -13.109 -13.992 -12.148 1 94.5 79 ALA B C 1
ATOM 1994 O O . ALA B 1 79 ? -12.633 -12.867 -12.336 1 94.5 79 ALA B O 1
ATOM 1995 N N . ASP B 1 80 ? -14.375 -14.172 -11.961 1 95.62 80 ASP B N 1
ATOM 1996 C CA . ASP B 1 80 ? -15.328 -13.07 -11.977 1 95.62 80 ASP B CA 1
ATOM 1997 C C . ASP B 1 80 ? -15.133 -12.148 -10.773 1 95.62 80 ASP B C 1
ATOM 1999 O O . ASP B 1 80 ? -15.258 -10.93 -10.891 1 95.62 80 ASP B O 1
ATOM 2003 N N . VAL B 1 81 ? -14.883 -12.742 -9.633 1 95.62 81 VAL B N 1
ATOM 2004 C CA . VAL B 1 81 ? -14.617 -11.969 -8.422 1 95.62 81 VAL B CA 1
ATOM 2005 C C . VAL B 1 81 ? -13.375 -11.109 -8.617 1 95.62 81 VAL B C 1
ATOM 2007 O O . VAL B 1 81 ? -13.383 -9.914 -8.305 1 95.62 81 VAL B O 1
ATOM 2010 N N . ILE B 1 82 ? -12.305 -11.703 -9.164 1 96.44 82 ILE B N 1
ATOM 2011 C CA . ILE B 1 82 ? -11.055 -11 -9.438 1 96.44 82 ILE B CA 1
ATOM 2012 C C . ILE B 1 82 ? -11.312 -9.852 -10.406 1 96.44 82 ILE B C 1
ATOM 2014 O O . ILE B 1 82 ? -10.836 -8.734 -10.195 1 96.44 82 ILE B O 1
ATOM 2018 N N . GLU B 1 83 ? -12.117 -10.055 -11.398 1 97 83 GLU B N 1
ATOM 2019 C CA . GLU B 1 83 ? -12.453 -9.023 -12.383 1 97 83 GLU B CA 1
ATOM 2020 C C . GLU B 1 83 ? -13.242 -7.891 -11.742 1 97 83 GLU B C 1
ATOM 2022 O O . GLU B 1 83 ? -13.031 -6.719 -12.07 1 97 83 GLU B O 1
ATOM 2027 N N . AL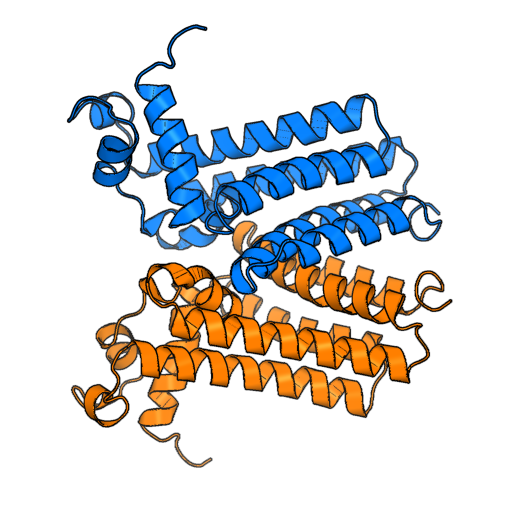A B 1 84 ? -14.141 -8.227 -10.883 1 96.44 84 ALA B N 1
ATOM 2028 C CA . ALA B 1 84 ? -14.961 -7.215 -10.219 1 96.44 84 ALA B CA 1
ATOM 2029 C C . ALA B 1 84 ? -14.109 -6.27 -9.383 1 96.44 84 ALA B C 1
ATOM 2031 O O . ALA B 1 84 ? -14.328 -5.059 -9.383 1 96.44 84 ALA B O 1
ATOM 2032 N N . VAL B 1 85 ? -13.164 -6.812 -8.688 1 96.06 85 VAL B N 1
ATOM 2033 C CA . VAL B 1 85 ? -12.258 -5.988 -7.891 1 96.06 85 VAL B CA 1
ATOM 2034 C C . VAL B 1 85 ? -11.391 -5.141 -8.82 1 96.06 85 VAL B C 1
ATOM 2036 O O . VAL B 1 85 ? -11.164 -3.957 -8.555 1 96.06 85 VAL B O 1
ATOM 2039 N N . GLY B 1 86 ? -10.875 -5.746 -9.914 1 97.88 86 GLY B N 1
ATOM 2040 C CA . GLY B 1 86 ? -10.117 -5 -10.914 1 97.88 86 GLY B CA 1
ATOM 2041 C C . GLY B 1 86 ? -10.883 -3.812 -11.469 1 97.88 86 GLY B C 1
ATOM 2042 O O . GLY B 1 86 ? -10.312 -2.729 -11.633 1 97.88 86 GLY B O 1
ATOM 2043 N N . ASP B 1 87 ? -12.164 -3.984 -11.719 1 97.81 87 ASP B N 1
ATOM 2044 C CA . ASP B 1 87 ? -13.008 -2.939 -12.289 1 97.81 87 ASP B CA 1
ATOM 2045 C C . ASP B 1 87 ? -13.094 -1.729 -11.367 1 97.81 87 ASP B C 1
ATOM 2047 O O . ASP B 1 87 ? -13.07 -0.585 -11.828 1 97.81 87 ASP B O 1
ATOM 2051 N N . ILE B 1 88 ? -13.18 -2 -10.117 1 97.5 88 ILE B N 1
ATOM 2052 C CA . ILE B 1 88 ? -13.234 -0.922 -9.141 1 97.5 88 ILE B CA 1
ATOM 2053 C C . ILE B 1 88 ? -11.992 -0.044 -9.258 1 97.5 88 ILE B C 1
ATOM 2055 O O . ILE B 1 88 ? -12.102 1.177 -9.391 1 97.5 88 ILE B O 1
ATOM 2059 N N . TRP B 1 89 ? -10.906 -0.651 -9.289 1 98.44 89 TRP B N 1
ATOM 2060 C CA . TRP B 1 89 ? -9.656 0.096 -9.18 1 98.44 89 TRP B CA 1
ATOM 2061 C C . TRP B 1 89 ? -9.242 0.666 -10.531 1 98.44 89 TRP B C 1
ATOM 2063 O O . TRP B 1 89 ? -8.641 1.741 -10.602 1 98.44 89 TRP B O 1
ATOM 2073 N N . ARG B 1 90 ? -9.594 -0.061 -11.609 1 98.25 90 ARG B N 1
ATOM 2074 C CA . ARG B 1 90 ? -9.391 0.536 -12.93 1 98.25 90 ARG B CA 1
ATOM 2075 C C . ARG B 1 90 ? -10.07 1.897 -13.023 1 98.25 90 ARG B C 1
ATOM 2077 O O . ARG B 1 90 ? -9.453 2.877 -13.445 1 98.25 90 ARG B O 1
ATOM 2084 N N . LEU B 1 91 ? -11.242 1.938 -12.648 1 97.94 91 LEU B N 1
ATOM 2085 C CA . LEU B 1 91 ? -12.031 3.164 -12.719 1 97.94 91 LEU B CA 1
ATOM 2086 C C . LEU B 1 91 ? -11.477 4.219 -11.766 1 97.94 91 LEU B C 1
ATOM 2088 O O . LEU B 1 91 ? -11.227 5.355 -12.172 1 97.94 91 LEU B O 1
ATOM 2092 N N . ASN B 1 92 ? -11.281 3.881 -10.5 1 98.25 92 ASN B N 1
ATOM 2093 C CA . ASN B 1 92 ? -10.805 4.832 -9.5 1 98.25 92 ASN B CA 1
ATOM 2094 C C . ASN B 1 92 ? -9.445 5.418 -9.875 1 98.25 92 ASN B C 1
ATOM 2096 O O . ASN B 1 92 ? -9.25 6.633 -9.812 1 98.25 92 ASN B O 1
ATOM 2100 N N . LEU B 1 93 ? -8.523 4.555 -10.32 1 98.75 93 LEU B N 1
ATOM 2101 C CA . LEU B 1 93 ? -7.172 4.996 -10.633 1 98.75 93 LEU B CA 1
ATOM 2102 C C . LEU B 1 93 ? -7.16 5.879 -11.883 1 98.75 93 LEU B C 1
ATOM 2104 O O . LEU B 1 93 ? -6.559 6.953 -11.875 1 98.75 93 LEU B O 1
ATOM 2108 N N . THR B 1 94 ? -7.859 5.484 -12.898 1 98.44 94 THR B N 1
ATOM 2109 C CA . THR B 1 94 ? -7.812 6.223 -14.156 1 98.44 94 THR B CA 1
ATOM 2110 C C . THR B 1 94 ? -8.586 7.531 -14.039 1 98.44 94 THR B C 1
ATOM 2112 O O . THR B 1 94 ? -8.133 8.57 -14.516 1 98.44 94 THR B O 1
ATOM 2115 N N . ARG B 1 95 ? -9.688 7.543 -13.32 1 97.94 95 ARG B N 1
ATOM 2116 C CA . ARG B 1 95 ? -10.5 8.75 -13.211 1 97.94 95 ARG B CA 1
ATOM 2117 C C . ARG B 1 95 ? -9.828 9.789 -12.32 1 97.94 95 ARG B C 1
ATOM 2119 O O . ARG B 1 95 ? -10.055 10.992 -12.484 1 97.94 95 ARG B O 1
ATOM 2126 N N . SER B 1 96 ? -9.07 9.383 -11.453 1 98.38 96 SER B N 1
ATOM 2127 C CA . SER B 1 96 ? -8.398 10.297 -10.539 1 98.38 96 SER B CA 1
ATOM 2128 C C . SER B 1 96 ? -7.016 10.68 -11.047 1 98.38 96 SER B C 1
ATOM 2130 O O . SER B 1 96 ? -6.281 11.406 -10.383 1 98.38 96 SER B O 1
ATOM 2132 N N . ASP B 1 97 ? -6.641 10.133 -12.25 1 98.56 97 ASP B N 1
ATOM 2133 C CA . ASP B 1 97 ? -5.277 10.297 -12.75 1 98.56 97 ASP B CA 1
ATOM 2134 C C . ASP B 1 97 ? -4.254 9.812 -11.727 1 98.56 97 ASP B C 1
ATOM 2136 O O . ASP B 1 97 ? -3.312 10.531 -11.398 1 98.56 97 ASP B O 1
ATOM 2140 N N . PHE B 1 98 ? -4.586 8.641 -11.086 1 98.69 98 PHE B N 1
ATOM 2141 C CA . PHE B 1 98 ? -3.734 7.887 -10.172 1 98.69 98 PHE B CA 1
ATOM 2142 C C . PHE B 1 98 ? -3.529 8.656 -8.875 1 98.69 98 PHE B C 1
ATOM 2144 O O . PHE B 1 98 ? -2.502 8.5 -8.211 1 98.69 98 PHE B O 1
ATOM 2151 N N . ALA B 1 99 ? -4.52 9.477 -8.445 1 98.38 99 ALA B N 1
ATOM 2152 C CA . ALA B 1 99 ? -4.375 10.32 -7.262 1 98.38 99 ALA B CA 1
ATOM 2153 C C . ALA B 1 99 ? -4.969 9.648 -6.031 1 98.38 99 ALA B C 1
ATOM 2155 O O . ALA B 1 99 ? -4.73 10.078 -4.902 1 98.38 99 ALA B O 1
ATOM 2156 N N . ILE B 1 100 ? -5.793 8.594 -6.188 1 98.12 100 ILE B N 1
ATOM 2157 C CA . ILE B 1 100 ? -6.461 8.047 -5.012 1 98.12 100 ILE B CA 1
ATOM 2158 C C . ILE B 1 100 ? -6.094 6.574 -4.848 1 98.12 100 ILE B C 1
ATOM 2160 O O . ILE B 1 100 ? -5.914 5.855 -5.836 1 98.12 100 ILE B O 1
ATOM 2164 N N . GLY B 1 101 ? -5.938 6.152 -3.648 1 98.38 101 GLY B N 1
ATOM 2165 C CA . GLY B 1 101 ? -5.723 4.766 -3.264 1 98.38 101 GLY B CA 1
ATOM 2166 C C . GLY B 1 101 ? -6.836 4.207 -2.402 1 98.38 101 GLY B C 1
ATOM 2167 O O . GLY B 1 101 ? -7.945 4.75 -2.377 1 98.38 101 GLY B O 1
ATOM 2168 N N . CYS B 1 102 ? -6.605 3.188 -1.793 1 98.69 102 CYS B N 1
ATOM 2169 C CA . CYS B 1 102 ? -7.617 2.48 -1.016 1 98.69 102 CYS B CA 1
ATOM 2170 C C . CYS B 1 102 ? -7.895 3.197 0.3 1 98.69 102 CYS B C 1
ATOM 2172 O O . CYS B 1 102 ? -7.008 3.316 1.147 1 98.69 102 CYS B O 1
ATOM 2174 N N . PRO B 1 103 ? -9.109 3.605 0.558 1 98.81 103 PRO B N 1
ATOM 2175 C CA . PRO B 1 103 ? -9.43 4.309 1.802 1 98.81 103 PRO B CA 1
ATOM 2176 C C . PRO B 1 103 ? -9.297 3.42 3.035 1 98.81 103 PRO B C 1
ATOM 2178 O O . PRO B 1 103 ? -9.008 3.912 4.129 1 98.81 103 PRO B O 1
ATOM 2181 N N . VAL B 1 104 ? -9.445 2.127 2.865 1 98.88 104 VAL B N 1
ATOM 2182 C CA . VAL B 1 104 ? -9.352 1.2 3.988 1 98.88 104 VAL B CA 1
ATOM 2183 C C . VAL B 1 104 ? -7.891 1.062 4.414 1 98.88 104 VAL B C 1
ATOM 2185 O O . VAL B 1 104 ? -7.578 1.114 5.609 1 98.88 104 VAL B O 1
ATOM 2188 N N . ILE B 1 105 ? -7.016 0.947 3.414 1 98.88 105 ILE B N 1
ATOM 2189 C CA . ILE B 1 105 ? -5.594 0.946 3.736 1 98.88 105 ILE B CA 1
ATOM 2190 C C . ILE B 1 105 ? -5.211 2.275 4.383 1 98.88 105 ILE B C 1
ATOM 2192 O O . ILE B 1 105 ? -4.461 2.303 5.363 1 98.88 105 ILE B O 1
ATOM 2196 N N . ALA B 1 106 ? -5.742 3.4 3.832 1 98.62 106 ALA B N 1
ATOM 2197 C CA . ALA B 1 106 ? -5.477 4.711 4.426 1 98.62 106 ALA B CA 1
ATOM 2198 C C . ALA B 1 106 ? -5.848 4.727 5.906 1 98.62 106 ALA B C 1
ATOM 2200 O O . ALA B 1 106 ? -5.098 5.254 6.73 1 98.62 106 ALA B O 1
ATOM 2201 N N . GLY B 1 107 ? -7.016 4.184 6.242 1 98.88 107 GLY B N 1
ATOM 2202 C CA . GLY B 1 107 ? -7.43 4.105 7.633 1 98.88 107 GLY B CA 1
ATOM 2203 C C . GLY B 1 107 ? -6.508 3.252 8.484 1 98.88 107 GLY B C 1
ATOM 2204 O O . GLY B 1 107 ? -6.18 3.617 9.617 1 98.88 107 GLY B O 1
ATOM 2205 N N . GLY B 1 108 ? -6.121 2.121 7.945 1 98.81 108 GLY B N 1
ATOM 2206 C CA . GLY B 1 108 ? -5.227 1.219 8.656 1 98.81 108 GLY B CA 1
ATOM 2207 C C . GLY B 1 108 ? -3.889 1.849 8.992 1 98.81 108 GLY B C 1
ATOM 2208 O O . GLY B 1 108 ? -3.338 1.609 10.07 1 98.81 108 GLY B O 1
ATOM 2209 N N . LEU B 1 109 ? -3.41 2.682 8.148 1 98.12 109 LEU B N 1
ATOM 2210 C CA . LEU B 1 109 ? -2.08 3.27 8.273 1 98.12 109 LEU B CA 1
ATOM 2211 C C . LEU B 1 109 ? -2.098 4.441 9.25 1 98.12 109 LEU B C 1
ATOM 2213 O O . LEU B 1 109 ? -1.044 4.965 9.617 1 98.12 109 LEU B O 1
ATOM 2217 N N . ALA B 1 110 ? -3.254 4.82 9.758 1 98.19 110 ALA B N 1
ATOM 2218 C CA . ALA B 1 110 ? -3.381 5.949 10.672 1 98.19 110 ALA B CA 1
ATOM 2219 C C . ALA B 1 110 ? -3.43 5.473 12.125 1 98.19 110 ALA B C 1
ATOM 2221 O O . ALA B 1 110 ? -3.914 6.188 13.008 1 98.19 110 ALA B O 1
ATOM 2222 N N . ARG B 1 111 ? -2.949 4.312 12.438 1 98 111 ARG B N 1
ATOM 2223 C CA . ARG B 1 111 ? -3.121 3.664 13.734 1 98 111 ARG B CA 1
ATOM 2224 C C . ARG B 1 111 ? -2.545 4.523 14.859 1 98 111 ARG B C 1
ATOM 2226 O O . ARG B 1 111 ? -3.133 4.621 15.938 1 98 111 ARG B O 1
ATOM 2233 N N . ALA B 1 112 ? -1.429 5.137 14.656 1 97.31 112 ALA B N 1
ATOM 2234 C CA . ALA B 1 112 ? -0.763 5.906 15.703 1 97.31 112 ALA B CA 1
ATOM 2235 C C . ALA B 1 112 ? -1.641 7.062 16.172 1 97.31 112 ALA B C 1
ATOM 2237 O O . ALA B 1 112 ? -1.694 7.363 17.359 1 97.31 112 ALA B O 1
ATOM 2238 N N . SER B 1 113 ? -2.377 7.695 15.273 1 97.75 113 SER B N 1
ATOM 2239 C CA . SER B 1 113 ? -3.172 8.875 15.602 1 97.75 113 SER B CA 1
ATOM 2240 C C . SER B 1 113 ? -4.645 8.523 15.773 1 97.75 113 SER B C 1
ATOM 2242 O O . SER B 1 113 ? -5.363 9.18 16.531 1 97.75 113 SER B O 1
ATOM 2244 N N . GLU B 1 114 ? -5.082 7.477 15.086 1 98.44 114 GLU B N 1
ATOM 2245 C CA . GLU B 1 114 ? -6.488 7.086 15.062 1 98.44 114 GLU B CA 1
ATOM 2246 C C . GLU B 1 114 ? -6.648 5.574 15.195 1 98.44 114 GLU B C 1
ATOM 2248 O O . GLU B 1 114 ? -7.086 4.906 14.258 1 98.44 114 GLU B O 1
ATOM 2253 N N . PRO B 1 115 ? -6.383 5.051 16.359 1 98.44 115 PRO B N 1
ATOM 2254 C CA . PRO B 1 115 ? -6.402 3.596 16.531 1 98.44 115 PRO B CA 1
ATOM 2255 C C . PRO B 1 115 ? -7.773 2.986 16.25 1 98.44 115 PRO B C 1
ATOM 2257 O O . PRO B 1 115 ? -7.863 1.863 15.742 1 98.44 115 PRO B O 1
ATOM 2260 N N . GLU B 1 116 ? -8.844 3.674 16.516 1 98.81 116 GLU B N 1
ATOM 2261 C CA . GLU B 1 116 ? -10.18 3.152 16.25 1 98.81 116 GLU B CA 1
ATOM 2262 C C . GLU B 1 116 ? -10.445 3.025 14.758 1 98.81 116 GLU B C 1
ATOM 2264 O O . GLU B 1 116 ? -11.055 2.055 14.305 1 98.81 116 GLU B O 1
ATOM 2269 N N . VAL B 1 117 ? -10.039 4.012 13.992 1 98.88 117 VAL B N 1
ATOM 2270 C CA . VAL B 1 117 ? -10.164 3.973 12.539 1 98.88 117 VAL B CA 1
ATOM 2271 C C . VAL B 1 117 ? -9.383 2.783 11.984 1 98.88 117 VAL B C 1
ATOM 2273 O O . VAL B 1 117 ? -9.883 2.047 11.133 1 98.88 117 VAL B O 1
ATOM 2276 N N . ALA B 1 118 ? -8.211 2.584 12.539 1 98.88 118 ALA B N 1
ATOM 2277 C CA . ALA B 1 118 ? -7.355 1.486 12.086 1 98.88 118 ALA B CA 1
ATOM 2278 C C . ALA B 1 118 ? -7.988 0.135 12.414 1 98.88 118 ALA B C 1
ATOM 2280 O O . ALA B 1 118 ? -7.883 -0.81 11.625 1 98.88 118 ALA B O 1
ATOM 2281 N N . GLU B 1 119 ? -8.586 0.011 13.523 1 98.81 119 GLU B N 1
ATOM 2282 C CA . GLU B 1 119 ? -9.25 -1.236 13.898 1 98.81 119 GLU B CA 1
ATOM 2283 C C . GLU B 1 119 ? -10.383 -1.568 12.938 1 98.81 119 GLU B C 1
ATOM 2285 O O . GLU B 1 119 ? -10.555 -2.723 12.539 1 98.81 119 GLU B O 1
ATOM 2290 N N . VAL B 1 120 ? -11.125 -0.571 12.594 1 98.88 120 VAL B N 1
ATOM 2291 C CA . VAL B 1 120 ? -12.219 -0.767 11.641 1 98.88 120 VAL B CA 1
ATOM 2292 C C . VAL B 1 120 ? -11.648 -1.167 10.281 1 98.88 120 VAL B C 1
ATOM 2294 O O . VAL B 1 120 ? -12.195 -2.045 9.609 1 98.88 120 VAL B O 1
ATOM 2297 N N . SER B 1 121 ? -10.594 -0.546 9.883 1 98.94 121 SER B N 1
ATOM 2298 C CA . SER B 1 121 ? -9.93 -0.903 8.633 1 98.94 121 SER B CA 1
ATOM 2299 C C . SER B 1 121 ? -9.516 -2.369 8.633 1 98.94 121 SER B C 1
ATOM 2301 O O . SER B 1 121 ? -9.734 -3.08 7.648 1 98.94 121 SER B O 1
ATOM 2303 N N . ALA B 1 122 ? -8.93 -2.781 9.75 1 98.88 122 ALA B N 1
ATOM 2304 C CA . ALA B 1 122 ? -8.508 -4.172 9.875 1 98.88 122 ALA B CA 1
ATOM 2305 C C . ALA B 1 122 ? -9.695 -5.125 9.75 1 98.88 122 ALA B C 1
ATOM 2307 O O . ALA B 1 122 ? -9.609 -6.152 9.078 1 98.88 122 ALA B O 1
ATOM 2308 N N . GLU B 1 123 ? -10.742 -4.789 10.367 1 98.81 123 GLU B N 1
ATOM 2309 C CA . GLU B 1 123 ? -11.953 -5.605 10.312 1 98.81 123 GLU B CA 1
ATOM 2310 C C . GLU B 1 123 ? -12.477 -5.723 8.883 1 98.81 123 GLU B C 1
ATOM 2312 O O . GLU B 1 123 ? -12.859 -6.809 8.445 1 98.81 123 GLU B O 1
ATOM 2317 N N . VAL B 1 124 ? -12.5 -4.621 8.195 1 98.75 124 VAL B N 1
ATOM 2318 C CA . VAL B 1 124 ? -13 -4.598 6.824 1 98.75 124 VAL B CA 1
ATOM 2319 C C . VAL B 1 124 ? -12.094 -5.457 5.938 1 98.75 124 VAL B C 1
ATOM 2321 O O . VAL B 1 124 ? -12.586 -6.27 5.148 1 98.75 124 VAL B O 1
ATOM 2324 N N . MET B 1 125 ? -10.812 -5.285 6.074 1 98.12 125 MET B N 1
ATOM 2325 C CA . MET B 1 125 ? -9.844 -6.031 5.273 1 98.12 125 MET B CA 1
ATOM 2326 C C . MET B 1 125 ? -9.977 -7.531 5.52 1 98.12 125 MET B C 1
ATOM 2328 O O . MET B 1 125 ? -10.016 -8.32 4.574 1 98.12 125 MET B O 1
ATOM 2332 N N . LEU B 1 126 ? -10.078 -7.895 6.758 1 98.25 126 LEU B N 1
ATOM 2333 C CA . LEU B 1 126 ? -10.242 -9.297 7.121 1 98.25 126 LEU B CA 1
ATOM 2334 C C . LEU B 1 126 ? -11.57 -9.844 6.605 1 98.25 126 LEU B C 1
ATOM 2336 O O . LEU B 1 126 ? -11.664 -11.008 6.219 1 98.25 126 LEU B O 1
ATOM 2340 N N . GLY B 1 127 ? -12.539 -9.008 6.613 1 98.25 127 GLY B N 1
ATOM 2341 C CA . GLY B 1 127 ? -13.82 -9.391 6.051 1 98.25 127 GLY B CA 1
ATOM 2342 C C . GLY B 1 127 ? -13.758 -9.703 4.57 1 98.25 127 GLY B C 1
ATOM 2343 O O . GLY B 1 127 ? -14.375 -10.664 4.102 1 98.25 127 GLY B O 1
ATOM 2344 N N . TRP B 1 128 ? -13.047 -8.859 3.807 1 97.94 128 TRP B N 1
ATOM 2345 C CA . TRP B 1 128 ? -12.844 -9.133 2.387 1 97.94 128 TRP B CA 1
ATOM 2346 C C . TRP B 1 128 ? -12.156 -10.477 2.178 1 97.94 128 TRP B C 1
ATOM 2348 O O . TRP B 1 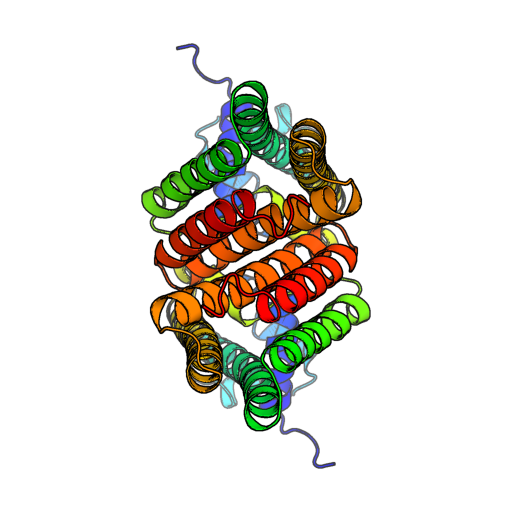128 ? -12.578 -11.273 1.334 1 97.94 128 TRP B O 1
ATOM 2358 N N . GLN B 1 129 ? -11.109 -10.688 2.93 1 97.44 129 GLN B N 1
ATOM 2359 C CA . GLN B 1 129 ? -10.375 -11.945 2.805 1 97.44 129 GLN B CA 1
ATOM 2360 C C . GLN B 1 129 ? -11.273 -13.141 3.068 1 97.44 129 GLN B C 1
ATOM 2362 O O . GLN B 1 129 ? -11.234 -14.133 2.332 1 97.44 129 GLN B O 1
ATOM 2367 N N . LYS B 1 130 ? -12.055 -13.07 4.109 1 97.62 130 LYS B N 1
ATOM 2368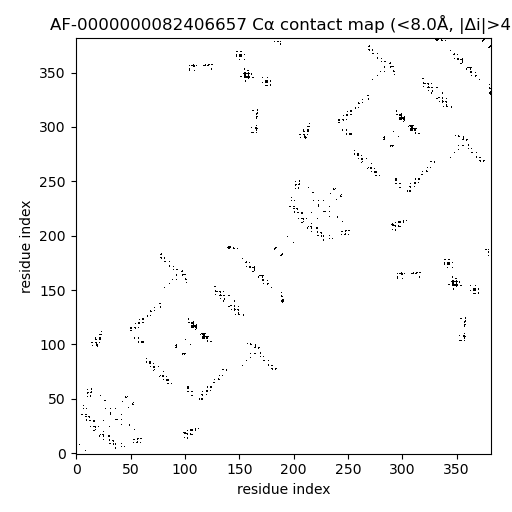 C CA . LYS B 1 130 ? -12.938 -14.164 4.473 1 97.62 130 LYS B CA 1
ATOM 2369 C C . LYS B 1 130 ? -13.984 -14.414 3.391 1 97.62 130 LYS B C 1
ATOM 2371 O O . LYS B 1 130 ? -14.367 -15.555 3.133 1 97.62 130 LYS B O 1
ATOM 2376 N N . LEU B 1 131 ? -14.461 -13.359 2.861 1 96.94 131 LEU B N 1
ATOM 2377 C CA . LEU B 1 131 ? -15.453 -13.469 1.794 1 96.94 131 LEU B CA 1
ATOM 2378 C C . LEU B 1 131 ? -14.875 -14.219 0.596 1 96.94 131 LEU B C 1
ATOM 2380 O O . LEU B 1 131 ? -15.516 -15.117 0.049 1 96.94 131 LEU B O 1
ATOM 2384 N N . ILE B 1 132 ? -13.68 -13.898 0.181 1 96.62 132 ILE B N 1
ATOM 2385 C CA . ILE B 1 132 ? -13.031 -14.531 -0.962 1 96.62 132 ILE B CA 1
ATOM 2386 C C . ILE B 1 132 ? -12.68 -15.977 -0.617 1 96.62 132 ILE B C 1
ATOM 2388 O O . ILE B 1 132 ? -12.875 -16.891 -1.433 1 96.62 132 ILE B O 1
ATOM 2392 N N . GLU B 1 133 ? -12.188 -16.188 0.599 1 96.5 133 GLU B N 1
ATOM 2393 C CA . GLU B 1 133 ? -11.898 -17.531 1.068 1 96.5 133 GLU B CA 1
ATOM 2394 C C . GLU B 1 133 ? -13.133 -18.422 0.973 1 96.5 133 GLU B C 1
ATOM 2396 O O . GLU B 1 133 ? -13.055 -19.547 0.473 1 96.5 133 GLU B O 1
ATOM 2401 N N . SER B 1 134 ? -14.203 -17.922 1.506 1 96.25 134 SER B N 1
ATOM 2402 C CA . SER B 1 134 ? -15.453 -18.688 1.511 1 96.25 134 SER B CA 1
ATOM 2403 C C . SER B 1 134 ? -15.891 -19.031 0.094 1 96.25 134 SER B C 1
ATOM 2405 O O . SER B 1 134 ? -16.328 -20.156 -0.165 1 96.25 134 SER B O 1
ATOM 2407 N N . GLN B 1 135 ? -15.797 -18.109 -0.811 1 94.44 135 GLN B N 1
ATOM 2408 C CA . GLN B 1 135 ? -16.156 -18.359 -2.205 1 94.44 135 GLN B CA 1
ATOM 2409 C C . GLN B 1 135 ? -15.258 -19.422 -2.818 1 94.44 135 GLN B C 1
ATOM 2411 O O . GLN B 1 135 ? -15.734 -20.281 -3.562 1 94.44 135 GLN B O 1
ATOM 2416 N N . LEU B 1 136 ? -13.992 -19.391 -2.545 1 94.44 136 LEU B N 1
ATOM 2417 C CA . LEU B 1 136 ? -13.039 -20.359 -3.062 1 94.44 136 LEU B CA 1
ATOM 2418 C C . LEU B 1 136 ? -13.312 -21.75 -2.5 1 94.44 136 LEU B C 1
ATOM 2420 O O . LEU B 1 136 ? -13.242 -22.75 -3.229 1 94.44 136 LEU B O 1
ATOM 2424 N N . GLU B 1 137 ? -13.648 -21.797 -1.269 1 94.75 137 GLU B N 1
ATOM 2425 C CA . GLU B 1 137 ? -13.992 -23.078 -0.663 1 94.75 137 GLU B CA 1
ATOM 2426 C C . GLU B 1 137 ? -15.258 -23.656 -1.289 1 94.75 137 GLU B C 1
ATOM 2428 O O . GLU B 1 137 ? -15.328 -24.859 -1.543 1 94.75 137 GLU B O 1
ATOM 2433 N N . THR B 1 138 ? -16.219 -22.828 -1.514 1 92.94 138 THR B N 1
ATOM 2434 C CA . THR B 1 138 ? -17.453 -23.266 -2.168 1 92.94 138 THR B CA 1
ATOM 2435 C C . THR B 1 138 ? -17.156 -23.781 -3.574 1 92.94 138 THR B C 1
ATOM 2437 O O . THR B 1 138 ? -17.812 -24.719 -4.043 1 92.94 138 THR B O 1
ATOM 2440 N N . ALA B 1 139 ? -16.141 -23.203 -4.195 1 90.19 139 ALA B N 1
ATOM 2441 C CA . ALA B 1 139 ? -15.742 -23.609 -5.539 1 90.19 139 ALA B CA 1
ATOM 2442 C C . ALA B 1 139 ? -14.914 -24.891 -5.504 1 90.19 139 ALA B C 1
ATOM 2444 O O . ALA B 1 139 ? -14.523 -25.422 -6.547 1 90.19 139 ALA B O 1
ATOM 2445 N N . GLY B 1 140 ? -14.539 -25.406 -4.281 1 91.25 140 GLY B N 1
ATOM 2446 C CA . GLY B 1 140 ? -13.922 -26.719 -4.164 1 91.25 140 GLY B CA 1
ATOM 2447 C C . GLY B 1 140 ? -12.461 -26.656 -3.768 1 91.25 140 GLY B C 1
ATOM 2448 O O . GLY B 1 140 ? -11.789 -27.688 -3.68 1 91.25 140 GLY B O 1
ATOM 2449 N N . TYR B 1 141 ? -11.977 -25.469 -3.451 1 92.38 141 TYR B N 1
ATOM 2450 C CA . TYR B 1 141 ? -10.594 -25.344 -3.004 1 92.38 141 TYR B CA 1
ATOM 2451 C C . TYR B 1 141 ? -10.438 -25.844 -1.57 1 92.38 141 TYR B C 1
ATOM 2453 O O . TYR B 1 141 ? -11.289 -25.562 -0.718 1 92.38 141 TYR B O 1
ATOM 2461 N N . PRO B 1 142 ? -9.312 -26.625 -1.353 1 94.5 142 PRO B N 1
ATOM 2462 C CA . PRO B 1 142 ? -9.016 -26.906 0.052 1 94.5 142 PRO B CA 1
ATOM 2463 C C . PRO B 1 142 ? -8.828 -25.641 0.886 1 94.5 142 PRO B C 1
ATOM 2465 O O . PRO B 1 142 ? -8.344 -24.641 0.378 1 94.5 142 PRO B O 1
ATOM 2468 N N . ALA B 1 143 ? -9.133 -25.703 2.152 1 96.19 143 ALA B N 1
ATOM 2469 C CA . ALA B 1 143 ? -9.172 -24.547 3.053 1 96.19 143 ALA B CA 1
ATOM 2470 C C . ALA B 1 143 ? -7.844 -23.797 3.055 1 96.19 143 ALA B C 1
ATOM 2472 O O . ALA B 1 143 ? -7.812 -22.578 2.986 1 96.19 143 ALA B O 1
ATOM 2473 N N . VAL B 1 144 ? -6.762 -24.562 3.082 1 95.31 144 VAL B N 1
ATOM 2474 C CA . VAL B 1 144 ? -5.434 -23.953 3.156 1 95.31 144 VAL B CA 1
ATOM 2475 C C . VAL B 1 144 ? -5.137 -23.203 1.867 1 95.31 144 VAL B C 1
ATOM 2477 O O . VAL B 1 144 ? -4.605 -22.078 1.905 1 95.31 144 VAL B O 1
ATOM 2480 N N . GLN B 1 145 ? -5.527 -23.703 0.734 1 94.62 145 GLN B N 1
ATOM 2481 C CA . GLN B 1 145 ? -5.309 -23.062 -0.56 1 94.62 145 GLN B CA 1
ATOM 2482 C C . GLN B 1 145 ? -6.23 -21.859 -0.74 1 94.62 145 GLN B C 1
ATOM 2484 O O . GLN B 1 145 ? -5.832 -20.844 -1.319 1 94.62 145 GLN B O 1
ATOM 2489 N N . ALA B 1 146 ? -7.465 -22.047 -0.244 1 96.25 146 ALA B N 1
ATOM 2490 C CA . ALA B 1 146 ? -8.414 -20.938 -0.304 1 96.25 146 ALA B CA 1
ATOM 2491 C C . ALA B 1 146 ? -7.898 -19.734 0.468 1 96.25 146 ALA B C 1
ATOM 2493 O O . ALA B 1 146 ? -7.977 -18.594 -0.014 1 96.25 146 ALA B O 1
ATOM 2494 N N . LYS B 1 147 ? -7.359 -19.984 1.632 1 97.56 147 LYS B N 1
ATOM 2495 C CA . LYS B 1 147 ? -6.801 -18.922 2.461 1 97.56 147 LYS B CA 1
ATOM 2496 C C . LYS B 1 147 ? -5.625 -18.234 1.763 1 97.56 147 LYS B C 1
ATOM 2498 O O . LYS B 1 147 ? -5.551 -17 1.724 1 97.56 147 LYS B O 1
ATOM 2503 N N . SER B 1 148 ? -4.75 -19.031 1.188 1 96.88 148 SER B N 1
ATOM 2504 C CA . SER B 1 148 ? -3.572 -18.5 0.503 1 96.88 148 SER B CA 1
ATOM 2505 C C . SER B 1 148 ? -3.963 -17.688 -0.722 1 96.88 148 SER B C 1
ATOM 2507 O O . SER B 1 148 ? -3.424 -16.594 -0.946 1 96.88 148 SER B O 1
ATOM 2509 N N . MET B 1 149 ? -4.902 -18.188 -1.468 1 95.88 149 MET B N 1
ATOM 2510 C CA . MET B 1 149 ? -5.32 -17.5 -2.682 1 95.88 149 MET B CA 1
ATOM 2511 C C . MET B 1 149 ? -6.066 -16.203 -2.346 1 95.88 149 MET B C 1
ATOM 2513 O O . MET B 1 149 ? -5.891 -15.188 -3.018 1 95.88 149 MET B O 1
ATOM 2517 N N . ALA B 1 150 ? -6.914 -16.234 -1.358 1 97.69 150 ALA B N 1
ATOM 2518 C CA . ALA B 1 150 ? -7.625 -15.031 -0.925 1 97.69 150 ALA B CA 1
ATOM 2519 C C . ALA B 1 150 ? -6.648 -13.945 -0.481 1 97.69 150 ALA B C 1
ATOM 2521 O O . ALA B 1 150 ? -6.781 -12.781 -0.871 1 97.69 150 ALA B O 1
ATOM 2522 N N . ASN B 1 151 ? -5.66 -14.359 0.284 1 98.62 151 ASN B N 1
ATOM 2523 C CA . ASN B 1 151 ? -4.633 -13.43 0.737 1 98.62 151 ASN B CA 1
ATOM 2524 C C . ASN B 1 151 ? -3.838 -12.859 -0.434 1 98.62 151 ASN B C 1
ATOM 2526 O O . ASN B 1 151 ? -3.584 -11.656 -0.487 1 98.62 151 ASN B O 1
ATOM 2530 N N . LEU B 1 152 ? -3.451 -13.719 -1.343 1 98.25 152 LEU B N 1
ATOM 2531 C CA . LEU B 1 152 ? -2.709 -13.266 -2.516 1 98.25 152 LEU B CA 1
ATOM 2532 C C . LEU B 1 152 ? -3.531 -12.273 -3.33 1 98.25 152 LEU B C 1
ATOM 2534 O O . LEU B 1 152 ? -2.998 -11.273 -3.822 1 98.25 152 LEU B O 1
ATOM 2538 N N . THR B 1 153 ? -4.828 -12.547 -3.436 1 98.12 153 THR B N 1
ATOM 2539 C CA . THR B 1 153 ? -5.711 -11.664 -4.195 1 98.12 153 THR B CA 1
ATOM 2540 C C . THR B 1 153 ? -5.766 -10.281 -3.562 1 98.12 153 THR B C 1
ATOM 2542 O O . THR B 1 153 ? -5.512 -9.273 -4.234 1 98.12 153 THR B O 1
ATOM 2545 N N . ILE B 1 154 ? -5.969 -10.227 -2.289 1 98.5 154 ILE B N 1
ATOM 2546 C CA . ILE B 1 154 ? -6.113 -8.953 -1.598 1 98.5 154 ILE B CA 1
ATOM 2547 C C . ILE B 1 154 ? -4.785 -8.203 -1.618 1 98.5 154 ILE B C 1
ATOM 2549 O O . ILE B 1 154 ? -4.734 -7.027 -1.998 1 98.5 154 ILE B O 1
ATOM 2553 N N . THR B 1 155 ? -3.707 -8.859 -1.27 1 98.81 155 THR B N 1
ATOM 2554 C CA . THR B 1 155 ? -2.416 -8.188 -1.136 1 98.81 155 THR B CA 1
ATOM 2555 C C . THR B 1 155 ? -1.904 -7.727 -2.496 1 98.81 155 THR B C 1
ATOM 2557 O O . THR B 1 155 ? -1.392 -6.613 -2.627 1 98.81 155 THR B O 1
ATOM 2560 N N . SER B 1 156 ? -2.053 -8.562 -3.523 1 98.88 156 SER B N 1
ATOM 2561 C CA . SER B 1 156 ? -1.524 -8.172 -4.824 1 98.88 156 SER B CA 1
ATOM 2562 C C . SER B 1 156 ? -2.314 -7.016 -5.422 1 98.88 156 SER B C 1
ATOM 2564 O O . SER B 1 156 ? -1.743 -6.129 -6.059 1 98.88 156 SER B O 1
ATOM 2566 N N . VAL B 1 157 ? -3.615 -6.969 -5.211 1 98.81 157 VAL B N 1
ATOM 2567 C CA . VAL B 1 157 ? -4.426 -5.871 -5.727 1 98.81 157 VAL B CA 1
ATOM 2568 C C . VAL B 1 157 ? -4.094 -4.586 -4.969 1 98.81 157 VAL B C 1
ATOM 2570 O O . VAL B 1 157 ? -3.871 -3.539 -5.582 1 98.81 157 VAL B O 1
ATOM 2573 N N . GLU B 1 158 ? -4.07 -4.66 -3.65 1 98.75 158 GLU B N 1
ATOM 2574 C CA . GLU B 1 158 ? -3.719 -3.482 -2.867 1 98.75 158 GLU B CA 1
ATOM 2575 C C . GLU B 1 158 ? -2.324 -2.975 -3.229 1 98.75 158 GLU B C 1
ATOM 2577 O O . GLU B 1 158 ? -2.107 -1.768 -3.346 1 98.75 158 GLU B O 1
ATOM 2582 N N . GLY B 1 159 ? -1.371 -3.922 -3.412 1 98.88 159 GLY B N 1
ATOM 2583 C CA . GLY B 1 159 ? -0.038 -3.531 -3.842 1 98.88 159 GLY B CA 1
ATOM 2584 C C . GLY B 1 159 ? -0.011 -2.934 -5.234 1 98.88 159 GLY B C 1
ATOM 2585 O O . GLY B 1 159 ? 0.729 -1.982 -5.492 1 98.88 159 GLY B O 1
ATOM 2586 N N . ALA B 1 160 ? -0.795 -3.471 -6.152 1 98.94 160 ALA B N 1
ATOM 2587 C CA . ALA B 1 160 ? -0.881 -2.932 -7.508 1 98.94 160 ALA B CA 1
ATOM 2588 C C . ALA B 1 160 ? -1.407 -1.499 -7.496 1 98.94 160 ALA B C 1
ATOM 2590 O O . ALA B 1 160 ? -0.945 -0.655 -8.266 1 98.94 160 ALA B O 1
ATOM 2591 N N . VAL B 1 161 ? -2.355 -1.222 -6.672 1 98.88 161 VAL B N 1
ATOM 2592 C CA . VAL B 1 161 ? -2.895 0.13 -6.562 1 98.88 161 VAL B CA 1
ATOM 2593 C C . VAL B 1 161 ? -1.777 1.104 -6.199 1 98.88 161 VAL B C 1
ATOM 2595 O O . VAL B 1 161 ? -1.593 2.125 -6.863 1 98.88 161 VAL B O 1
ATOM 2598 N N . ALA B 1 162 ? -1.014 0.771 -5.188 1 98.81 162 ALA B N 1
ATOM 2599 C CA . ALA B 1 162 ? 0.084 1.633 -4.758 1 98.81 162 ALA B CA 1
ATOM 2600 C C . ALA B 1 162 ? 1.13 1.781 -5.855 1 98.81 162 ALA B C 1
ATOM 2602 O O . ALA B 1 162 ? 1.645 2.877 -6.09 1 98.81 162 ALA B O 1
ATOM 2603 N N . VAL B 1 163 ? 1.441 0.719 -6.523 1 98.88 163 VAL B N 1
ATOM 2604 C CA . VAL B 1 163 ? 2.438 0.75 -7.586 1 98.88 163 VAL B CA 1
ATOM 2605 C C . VAL B 1 163 ? 1.915 1.575 -8.758 1 98.88 163 VAL B C 1
ATOM 2607 O O . VAL B 1 163 ? 2.666 2.336 -9.375 1 98.88 163 VAL B O 1
ATOM 2610 N N . CYS B 1 164 ? 0.657 1.418 -9.102 1 98.94 164 CYS B N 1
ATOM 2611 C CA . CYS B 1 164 ? 0.044 2.23 -10.148 1 98.94 164 CYS B CA 1
ATOM 2612 C C . CYS B 1 164 ? 0.151 3.715 -9.82 1 98.94 164 CYS B C 1
ATOM 2614 O O . CYS B 1 164 ? 0.494 4.523 -10.688 1 98.94 164 CYS B O 1
ATOM 2616 N N . GLN B 1 165 ? -0.146 4.043 -8.609 1 98.88 165 GLN B N 1
ATOM 2617 C CA . GLN B 1 165 ? -0.021 5.434 -8.195 1 98.88 165 GLN B CA 1
ATOM 2618 C C . GLN B 1 165 ? 1.418 5.922 -8.336 1 98.88 165 GLN B C 1
ATOM 2620 O O . GLN B 1 165 ? 1.658 7.016 -8.852 1 98.88 165 GLN B O 1
ATOM 2625 N N . THR B 1 166 ? 2.332 5.121 -7.918 1 98.81 166 THR B N 1
ATOM 2626 C CA . THR B 1 166 ? 3.742 5.488 -7.891 1 98.81 166 THR B CA 1
ATOM 2627 C C . THR B 1 166 ? 4.293 5.633 -9.305 1 98.81 166 THR B C 1
ATOM 2629 O O . THR B 1 166 ? 5.051 6.562 -9.594 1 98.81 166 THR B O 1
ATOM 2632 N N . THR B 1 167 ? 3.854 4.762 -10.188 1 98.69 167 THR B N 1
ATOM 2633 C CA . THR B 1 167 ? 4.43 4.727 -11.523 1 98.69 167 THR B CA 1
ATOM 2634 C C . THR B 1 167 ? 3.527 5.457 -12.516 1 98.69 167 THR B C 1
ATOM 2636 O O . THR B 1 167 ? 3.879 5.609 -13.688 1 98.69 167 THR B O 1
ATOM 2639 N N . ARG B 1 168 ? 2.336 5.844 -12.125 1 98.38 168 ARG B N 1
ATOM 2640 C CA . ARG B 1 168 ? 1.327 6.504 -12.945 1 98.38 168 ARG B CA 1
ATOM 2641 C C . ARG B 1 168 ? 1.007 5.676 -14.188 1 98.38 168 ARG B C 1
ATOM 2643 O O . ARG B 1 168 ? 1.029 6.191 -15.305 1 98.38 168 ARG B O 1
ATOM 2650 N N . SER B 1 169 ? 0.732 4.5 -13.961 1 98.75 169 SER B N 1
ATOM 2651 C CA . SER B 1 169 ? 0.398 3.543 -15.008 1 98.75 169 SER B CA 1
ATOM 2652 C C . SER B 1 169 ? -0.605 2.508 -14.508 1 98.75 169 SER B C 1
ATOM 2654 O O . SER B 1 169 ? -0.517 2.047 -13.367 1 98.75 169 SER B O 1
ATOM 2656 N N . ILE B 1 170 ? -1.51 2.086 -15.375 1 98.81 170 ILE B N 1
ATOM 2657 C CA . ILE B 1 170 ? -2.531 1.113 -15.008 1 98.81 170 ILE B CA 1
ATOM 2658 C C . ILE B 1 170 ? -1.979 -0.301 -15.164 1 98.81 170 ILE B C 1
ATOM 2660 O O . ILE B 1 170 ? -2.588 -1.269 -14.703 1 98.81 170 ILE B O 1
ATOM 2664 N N . GLU B 1 171 ? -0.835 -0.478 -15.734 1 98.62 171 GLU B N 1
ATOM 2665 C CA . GLU B 1 171 ? -0.284 -1.755 -16.188 1 98.62 171 GLU B CA 1
ATOM 2666 C C . GLU B 1 171 ? -0.087 -2.709 -15.008 1 98.62 171 GLU B C 1
ATOM 2668 O O . GLU B 1 171 ? -0.411 -3.895 -15.102 1 98.62 171 GLU B O 1
ATOM 2673 N N . PRO B 1 172 ? 0.442 -2.246 -13.836 1 98.88 172 PRO B N 1
ATOM 2674 C CA . PRO B 1 172 ? 0.616 -3.182 -12.719 1 98.88 172 PRO B CA 1
ATOM 2675 C C . PRO B 1 172 ? -0.687 -3.865 -12.312 1 98.88 172 PRO B C 1
ATOM 2677 O O . PRO B 1 172 ? -0.694 -5.062 -12.016 1 98.88 172 PRO B O 1
ATOM 2680 N N . LEU B 1 173 ? -1.711 -3.1 -12.32 1 98.94 173 LEU B N 1
ATOM 2681 C CA . LEU B 1 173 ? -3.004 -3.668 -11.953 1 98.94 173 LEU B CA 1
ATOM 2682 C C . LEU B 1 173 ? -3.477 -4.664 -13.008 1 98.94 173 LEU B C 1
ATOM 2684 O O . LEU B 1 173 ? -3.934 -5.758 -12.672 1 98.94 173 LEU B O 1
ATOM 2688 N N . GLU B 1 174 ? -3.363 -4.309 -14.258 1 98.69 174 GLU B N 1
ATOM 2689 C CA . GLU B 1 174 ? -3.797 -5.195 -15.336 1 98.69 174 GLU B CA 1
ATOM 2690 C C . GLU B 1 174 ? -3.041 -6.523 -15.289 1 98.69 174 GLU B C 1
ATOM 2692 O O . GLU B 1 174 ? -3.633 -7.586 -15.477 1 98.69 174 GLU B O 1
ATOM 2697 N N . GLN B 1 175 ? -1.804 -6.477 -15.062 1 98.44 175 GLN B N 1
ATOM 2698 C CA . GLN B 1 175 ? -0.985 -7.68 -14.984 1 98.44 175 GLN B CA 1
ATOM 2699 C C . GLN B 1 175 ? -1.376 -8.539 -13.781 1 98.44 175 GLN B C 1
ATOM 2701 O O . GLN B 1 175 ? -1.397 -9.766 -13.867 1 98.44 175 GLN B O 1
ATOM 2706 N N . VAL B 1 176 ? -1.639 -7.906 -12.656 1 98.69 176 VAL B N 1
ATOM 2707 C CA . VAL B 1 176 ? -2.043 -8.641 -11.461 1 98.69 176 VAL B CA 1
ATOM 2708 C C . VAL B 1 176 ? -3.365 -9.359 -11.711 1 98.69 176 VAL B C 1
ATOM 2710 O O . VAL B 1 176 ? -3.508 -10.539 -11.398 1 98.69 176 VAL B O 1
ATOM 2713 N N . ILE B 1 177 ? -4.301 -8.609 -12.297 1 98.5 177 ILE B N 1
ATOM 2714 C CA . ILE B 1 177 ? -5.609 -9.195 -12.578 1 98.5 177 ILE B CA 1
ATOM 2715 C C . ILE B 1 177 ? -5.453 -10.391 -13.516 1 98.5 177 ILE B C 1
ATOM 2717 O O . ILE B 1 177 ? -6.012 -11.461 -13.266 1 98.5 177 ILE B O 1
ATOM 2721 N N . ALA B 1 178 ? -4.676 -10.25 -14.547 1 97.19 178 ALA B N 1
ATOM 2722 C CA . ALA B 1 178 ? -4.438 -11.336 -15.492 1 97.19 178 ALA B CA 1
ATOM 2723 C C . ALA B 1 178 ? -3.766 -12.523 -14.805 1 97.19 178 ALA B C 1
ATOM 2725 O O . ALA B 1 178 ? -4.148 -13.672 -15.023 1 97.19 178 ALA B O 1
ATOM 2726 N N . SER B 1 179 ? -2.771 -12.266 -14 1 96.12 179 SER B N 1
ATOM 2727 C CA . SER B 1 179 ? -2.055 -13.32 -13.289 1 96.12 179 SER B CA 1
ATOM 2728 C C . SER B 1 179 ? -2.982 -14.086 -12.352 1 96.12 179 SER B C 1
ATOM 2730 O O . SER B 1 179 ? -2.963 -15.32 -12.32 1 96.12 179 SER B O 1
ATOM 2732 N N . LEU B 1 180 ? -3.793 -13.359 -11.578 1 96.5 180 LEU B N 1
ATOM 2733 C CA . LEU B 1 180 ? -4.703 -13.992 -10.633 1 96.5 180 LEU B CA 1
ATOM 2734 C C . LEU B 1 180 ? -5.75 -14.836 -11.359 1 96.5 180 LEU B C 1
ATOM 2736 O O . LEU B 1 180 ? -6.094 -15.922 -10.906 1 96.5 180 LEU B O 1
ATOM 2740 N N . GLN B 1 181 ? -6.254 -14.297 -12.414 1 94.88 181 GLN B N 1
ATOM 2741 C CA . GLN B 1 181 ? -7.23 -15.055 -13.188 1 94.88 181 GLN B CA 1
ATOM 2742 C C . GLN B 1 181 ? -6.605 -16.328 -13.758 1 94.88 181 GLN B C 1
ATOM 2744 O O . GLN B 1 181 ? -7.23 -17.391 -13.742 1 94.88 181 GLN B O 1
ATOM 2749 N N . GLY B 1 182 ? -5.391 -16.219 -14.281 1 91.75 182 GLY B N 1
ATOM 2750 C CA . GLY B 1 182 ? -4.676 -17.406 -14.742 1 91.75 182 GLY B CA 1
ATOM 2751 C C . GLY B 1 182 ? -4.473 -18.438 -13.656 1 91.75 182 GLY B C 1
ATOM 2752 O O . GLY B 1 182 ? -4.684 -19.641 -13.883 1 91.75 182 GLY B O 1
ATOM 2753 N N . LEU B 1 183 ? -4.117 -18.016 -12.469 1 91.06 183 LEU B N 1
ATOM 2754 C CA . LEU B 1 183 ? -3.887 -18.906 -11.344 1 91.06 183 LEU B CA 1
ATOM 2755 C C . LEU B 1 183 ? -5.184 -19.594 -10.906 1 91.06 183 LEU B C 1
ATOM 2757 O O . LEU B 1 183 ? -5.176 -20.75 -10.516 1 91.06 183 LEU B O 1
ATOM 2761 N N . SER B 1 184 ? -6.27 -18.812 -10.938 1 89.12 184 SER B N 1
ATOM 2762 C CA . SER B 1 184 ? -7.555 -19.344 -10.508 1 89.12 184 SER B CA 1
ATOM 2763 C C . SER B 1 184 ? -8.023 -20.469 -11.438 1 89.12 184 SER B C 1
ATOM 2765 O O . SER B 1 184 ? -8.859 -21.281 -11.055 1 89.12 184 SER B O 1
ATOM 2767 N N . ARG B 1 185 ? -7.48 -20.453 -12.656 1 85.94 185 ARG B N 1
ATOM 2768 C CA . ARG B 1 185 ? -7.855 -21.469 -13.633 1 85.94 185 ARG B CA 1
ATOM 2769 C C . ARG B 1 185 ? -6.875 -22.641 -13.609 1 85.94 185 ARG B C 1
ATOM 2771 O O . ARG B 1 185 ? -7.133 -23.688 -14.219 1 85.94 185 ARG B O 1
ATOM 2778 N N . SER B 1 186 ? -5.805 -22.359 -12.922 1 79.81 186 SER B N 1
ATOM 2779 C CA . SER B 1 186 ? -4.754 -23.359 -12.922 1 79.81 186 SER B CA 1
ATOM 2780 C C . SER B 1 186 ? -4.996 -24.422 -11.844 1 79.81 186 SER B C 1
ATOM 2782 O O . SER B 1 186 ? -5.762 -24.188 -10.906 1 79.81 186 SER B O 1
ATOM 2784 N N . GLU B 1 187 ? -4.43 -25.5 -11.992 1 68 187 GLU B N 1
ATOM 2785 C CA . GLU B 1 187 ? -4.531 -26.609 -11.031 1 68 187 GLU B CA 1
ATOM 2786 C C . GLU B 1 187 ? -3.674 -26.344 -9.797 1 68 187 GLU B C 1
ATOM 2788 O O . GLU B 1 187 ? -3.816 -27.016 -8.781 1 68 187 GLU B O 1
ATOM 2793 N N . ALA B 1 188 ? -2.906 -25.328 -9.867 1 63.53 188 ALA B N 1
ATOM 2794 C CA . ALA B 1 188 ? -1.97 -25.062 -8.781 1 63.53 188 ALA B CA 1
ATOM 2795 C C . ALA B 1 188 ? -2.709 -24.859 -7.461 1 63.53 188 ALA B C 1
ATOM 2797 O O . ALA B 1 188 ? -2.203 -25.219 -6.395 1 63.53 188 ALA B O 1
ATOM 2798 N N . TRP B 1 189 ? -3.84 -24.312 -7.516 1 65.38 189 TRP B N 1
ATOM 2799 C CA . TRP B 1 189 ? -4.586 -24.094 -6.281 1 65.38 189 TRP B CA 1
ATOM 2800 C C . TRP B 1 189 ? -5.84 -24.953 -6.234 1 65.38 189 TRP B C 1
ATOM 2802 O O . TRP B 1 189 ? -6.531 -25 -5.215 1 65.38 189 TRP B O 1
ATOM 2812 N N . SER B 1 190 ? -6.168 -25.438 -7.383 1 57.12 190 SER B N 1
ATOM 2813 C CA . SER B 1 190 ? -7.43 -26.172 -7.426 1 57.12 190 SER B CA 1
ATOM 2814 C C . SER B 1 190 ? -7.277 -27.562 -6.84 1 57.12 190 SER B C 1
ATOM 2816 O O . SER B 1 190 ? -8.273 -28.234 -6.555 1 57.12 190 SER B O 1
ATOM 2818 N N . ARG B 1 191 ? -5.977 -28.047 -6.766 1 53.12 191 ARG B N 1
ATOM 2819 C CA . ARG B 1 191 ? -5.898 -29.438 -6.324 1 53.12 191 ARG B CA 1
ATOM 2820 C C . ARG B 1 191 ? -5.258 -29.531 -4.941 1 53.12 191 ARG B C 1
ATOM 2822 O O . ARG B 1 191 ? -4.379 -28.734 -4.602 1 53.12 191 ARG B O 1
#